Protein AF-A0A4Z0Z7P2-F1 (afdb_monomer)

Solvent-accessible surface area (backbone atoms only — not comparable to full-atom values): 12341 Å² total; per-residue (Å²): 137,84,82,79,85,68,91,76,78,88,60,81,90,76,80,80,71,54,49,67,58,60,80,28,20,92,46,53,78,75,33,69,60,33,32,53,84,86,32,57,17,35,54,41,96,54,87,43,89,69,26,47,26,34,36,78,46,42,84,42,78,41,53,64,34,64,92,84,34,82,44,78,42,52,49,24,30,33,39,25,13,75,88,79,68,43,72,81,34,50,68,24,78,73,44,26,70,73,47,49,53,53,51,62,64,40,89,46,46,53,60,30,49,48,47,47,49,73,45,50,50,40,50,57,28,62,19,36,32,46,33,40,53,40,96,36,15,78,78,33,74,61,45,58,22,47,50,44,33,53,49,48,54,50,51,56,43,29,66,79,42,48,84,56,49,68,69,39,65,58,49,55,85,90,46,77,89,60,77,52,50,49,79,42,69,47,80,49,89,82,78,49,83,66,44,36,40,62,65,67,69,46,46,72,39,94,82,60,62,48,83,88,133

Mean predicted aligned error: 6.48 Å

Structure (mmCIF, N/CA/C/O backbone):
data_AF-A0A4Z0Z7P2-F1
#
_entry.id   AF-A0A4Z0Z7P2-F1
#
loop_
_atom_site.group_PDB
_atom_site.id
_atom_site.type_symbol
_atom_site.label_atom_id
_atom_site.label_alt_id
_atom_site.label_comp_id
_atom_site.label_asym_id
_atom_site.label_entity_id
_atom_site.label_seq_id
_atom_site.pdbx_PDB_ins_code
_atom_site.Cartn_x
_atom_site.Cartn_y
_atom_site.Cartn_z
_atom_site.occupancy
_atom_site.B_iso_or_equiv
_atom_site.auth_seq_id
_atom_site.auth_comp_id
_atom_site.auth_asym_id
_atom_site.auth_atom_id
_atom_site.pdbx_PDB_model_num
ATOM 1 N N . MET A 1 1 ? -12.988 24.981 -15.902 1.00 29.31 1 MET A N 1
ATOM 2 C CA . MET A 1 1 ? -13.794 23.985 -15.162 1.00 29.31 1 MET A CA 1
ATOM 3 C C . MET A 1 1 ? -13.218 22.610 -15.468 1.00 29.31 1 MET A C 1
ATOM 5 O O . MET A 1 1 ? -13.600 22.015 -16.464 1.00 29.31 1 MET A O 1
ATOM 9 N N . ASN A 1 2 ? -12.230 22.160 -14.689 1.00 27.30 2 ASN A N 1
ATOM 10 C CA . ASN A 1 2 ? -11.606 20.845 -14.863 1.00 27.30 2 ASN A CA 1
ATOM 11 C C . ASN A 1 2 ? -12.380 19.833 -14.019 1.00 27.30 2 ASN A C 1
ATOM 13 O O . ASN A 1 2 ? -12.453 19.984 -12.803 1.00 27.30 2 ASN A O 1
ATOM 17 N N . ARG A 1 3 ? -12.996 18.841 -14.665 1.00 27.67 3 ARG A N 1
ATOM 18 C CA . ARG A 1 3 ? -13.580 17.689 -13.977 1.00 27.67 3 ARG A CA 1
ATOM 19 C C . ARG A 1 3 ? -12.455 16.689 -13.720 1.00 27.67 3 ARG A C 1
ATOM 21 O O . ARG A 1 3 ? -11.921 16.125 -14.669 1.00 27.67 3 ARG A O 1
ATOM 28 N N . SER A 1 4 ? -12.091 16.508 -12.456 1.00 28.27 4 SER A N 1
ATOM 29 C CA . SER A 1 4 ? -11.248 15.399 -12.014 1.00 28.27 4 SER A CA 1
ATOM 30 C C . SER A 1 4 ? -12.036 14.099 -12.167 1.00 28.27 4 SER A C 1
ATOM 32 O O . SER A 1 4 ? -13.136 13.973 -11.628 1.00 28.27 4 SER A O 1
ATOM 34 N N . TYR A 1 5 ? -11.498 13.145 -12.921 1.00 29.75 5 TYR A N 1
ATOM 35 C CA . TYR A 1 5 ? -12.033 11.790 -12.991 1.00 29.75 5 TYR A CA 1
ATOM 36 C C . TYR A 1 5 ? -11.543 11.020 -11.760 1.00 29.75 5 TYR A C 1
ATOM 38 O O . TYR A 1 5 ? -10.516 10.355 -11.805 1.00 29.75 5 TYR A O 1
ATOM 46 N N . ALA A 1 6 ? -12.258 11.131 -10.640 1.00 35.25 6 ALA A N 1
ATOM 47 C CA . ALA A 1 6 ? -12.258 10.052 -9.660 1.00 35.25 6 ALA A CA 1
ATOM 48 C C . ALA A 1 6 ? -13.097 8.914 -10.258 1.00 35.25 6 ALA A C 1
ATOM 50 O O . ALA A 1 6 ? -14.153 9.164 -10.844 1.00 35.25 6 ALA A O 1
ATOM 51 N N . ILE A 1 7 ? -12.616 7.675 -10.168 1.00 38.19 7 ILE A N 1
ATOM 52 C CA . ILE A 1 7 ? -13.346 6.500 -10.644 1.00 38.19 7 ILE A CA 1
ATOM 53 C C . ILE A 1 7 ? -14.606 6.335 -9.779 1.00 38.19 7 ILE A C 1
ATOM 55 O O . ILE A 1 7 ? -14.589 5.687 -8.736 1.00 38.19 7 ILE A O 1
ATOM 59 N N . THR A 1 8 ? -15.714 6.932 -10.214 1.00 32.53 8 THR A N 1
ATOM 60 C CA . THR A 1 8 ? -17.053 6.635 -9.704 1.00 32.53 8 THR A CA 1
ATOM 61 C C . THR A 1 8 ? -17.636 5.523 -10.571 1.00 32.53 8 THR A C 1
ATOM 63 O O . THR A 1 8 ? -18.433 5.787 -11.471 1.00 32.53 8 THR A O 1
ATOM 66 N N . VAL A 1 9 ? -17.234 4.265 -10.349 1.00 36.59 9 VAL A N 1
ATOM 67 C CA . VAL A 1 9 ? -17.998 3.141 -10.917 1.00 36.59 9 VAL A CA 1
ATOM 68 C C . VAL A 1 9 ? -19.225 2.930 -10.043 1.00 36.59 9 VAL A C 1
ATOM 70 O O . VAL A 1 9 ? -19.192 2.243 -9.027 1.00 36.59 9 VAL A O 1
ATOM 73 N N . ALA A 1 10 ? -20.333 3.540 -10.450 1.00 42.09 10 ALA A N 1
ATOM 74 C CA . ALA A 1 10 ? -21.647 3.144 -9.983 1.00 42.09 10 ALA A CA 1
ATOM 75 C C . ALA A 1 10 ? -21.996 1.776 -10.593 1.00 42.09 10 ALA A C 1
ATOM 77 O O . ALA A 1 10 ? -22.455 1.707 -11.730 1.00 42.09 10 ALA A O 1
ATOM 78 N N . SER A 1 11 ? -21.788 0.680 -9.857 1.00 38.50 11 SER A N 1
ATOM 79 C CA . SER A 1 11 ? -22.523 -0.572 -10.079 1.00 38.50 11 SER A CA 1
ATOM 80 C C . SER A 1 11 ? -22.469 -1.491 -8.847 1.00 38.50 11 SER A C 1
ATOM 82 O O . SER A 1 11 ? -21.653 -1.287 -7.952 1.00 38.50 11 SER A O 1
ATOM 84 N N . LYS A 1 12 ? -23.407 -2.450 -8.792 1.00 42.25 12 LYS A N 1
ATOM 85 C CA . LYS A 1 12 ? -23.602 -3.502 -7.770 1.00 42.25 12 LYS A CA 1
ATOM 86 C C . LYS A 1 12 ? -22.306 -3.945 -7.083 1.00 42.25 12 LYS A C 1
ATOM 88 O O . LYS A 1 12 ? -21.347 -4.200 -7.793 1.00 42.25 12 LYS A O 1
ATOM 93 N N . ALA A 1 13 ? -22.344 -4.107 -5.751 1.00 51.03 13 ALA A N 1
ATOM 94 C CA . ALA A 1 13 ? -21.288 -4.687 -4.905 1.00 51.03 13 ALA A CA 1
ATOM 95 C C . ALA A 1 13 ? -19.893 -4.635 -5.559 1.00 51.03 13 ALA A C 1
ATOM 97 O O . ALA A 1 13 ? -19.405 -5.629 -6.090 1.00 51.03 13 ALA A O 1
ATOM 98 N N . SER A 1 14 ? -19.299 -3.442 -5.599 1.00 66.19 14 SER A N 1
ATOM 99 C CA . SER A 1 14 ? -17.968 -3.255 -6.169 1.00 66.19 14 SER A CA 1
ATOM 100 C C . SER A 1 14 ? -16.943 -3.909 -5.244 1.00 66.19 14 SER A C 1
ATOM 102 O O . SER A 1 14 ? -16.685 -3.403 -4.154 1.00 66.19 14 SER A O 1
ATOM 104 N N . TYR A 1 15 ? -16.349 -5.021 -5.672 1.00 77.88 15 TYR A N 1
ATOM 105 C CA . TYR A 1 15 ? -15.216 -5.624 -4.974 1.00 77.88 15 TYR A CA 1
ATOM 106 C C . TYR A 1 15 ? -13.949 -4.825 -5.292 1.00 77.88 15 TYR A C 1
ATOM 108 O O . TYR A 1 15 ? -13.648 -4.562 -6.456 1.00 77.88 15 TYR A O 1
ATOM 116 N N . ARG A 1 16 ? -13.213 -4.419 -4.255 1.00 85.12 16 ARG A N 1
ATOM 117 C CA . ARG A 1 16 ? -11.861 -3.864 -4.385 1.00 85.12 16 ARG A CA 1
ATOM 118 C C . ARG A 1 16 ? -10.880 -5.029 -4.213 1.00 85.12 16 ARG A C 1
ATOM 120 O O . ARG A 1 16 ? -10.828 -5.571 -3.108 1.00 85.12 16 ARG A O 1
ATOM 127 N N . PRO A 1 17 ? -10.159 -5.462 -5.261 1.00 92.31 17 PRO A N 1
ATOM 128 C CA . PRO A 1 17 ? -9.158 -6.506 -5.099 1.00 92.31 17 PRO A CA 1
ATOM 129 C C . PRO A 1 17 ? -7.990 -5.993 -4.251 1.00 92.31 17 PRO A C 1
ATOM 131 O O . PRO A 1 17 ? -7.699 -4.797 -4.226 1.00 92.31 17 PRO A O 1
ATOM 134 N N . TYR A 1 18 ? -7.317 -6.920 -3.583 1.00 94.56 18 TYR A N 1
ATOM 135 C CA . TYR A 1 18 ? -6.062 -6.688 -2.882 1.00 94.56 18 TYR A CA 1
ATOM 136 C C . TYR A 1 18 ? -5.042 -7.727 -3.330 1.00 94.56 18 TYR A C 1
ATOM 138 O O . TYR A 1 18 ? -5.412 -8.828 -3.740 1.00 94.56 18 TYR A O 1
ATOM 146 N N . TRP A 1 19 ? -3.762 -7.380 -3.252 1.00 96.56 19 TRP A N 1
ATOM 147 C CA . TRP A 1 19 ? -2.681 -8.323 -3.509 1.00 96.56 19 TRP A CA 1
ATOM 148 C C . TRP A 1 19 ? -2.237 -8.951 -2.190 1.00 96.56 19 TRP A C 1
ATOM 150 O O . TRP A 1 19 ? -1.623 -8.290 -1.354 1.00 96.56 19 TRP A O 1
ATOM 160 N N . ASP A 1 20 ? -2.560 -10.230 -1.989 1.00 96.69 20 ASP A N 1
ATOM 161 C CA . ASP A 1 20 ? -2.127 -10.971 -0.806 1.00 96.69 20 ASP A CA 1
ATOM 162 C C . ASP A 1 20 ? -0.691 -11.485 -0.933 1.00 96.69 20 ASP A C 1
ATOM 164 O O . ASP A 1 20 ? -0.443 -12.688 -1.011 1.00 96.69 20 ASP A O 1
ATOM 168 N N . TRP A 1 21 ? 0.277 -10.572 -0.899 1.00 96.88 21 TRP A N 1
ATOM 169 C CA . TRP A 1 21 ? 1.702 -10.913 -0.932 1.00 96.88 21 TRP A CA 1
ATOM 170 C C . TRP A 1 21 ? 2.130 -11.874 0.195 1.00 96.88 21 TRP A C 1
ATOM 172 O O . TRP A 1 21 ? 3.156 -12.539 0.076 1.00 96.88 21 TRP A O 1
ATOM 182 N N . THR A 1 22 ? 1.342 -12.022 1.273 1.00 95.94 22 THR A N 1
ATOM 183 C CA . THR A 1 22 ? 1.640 -12.998 2.339 1.00 95.94 22 THR A CA 1
ATOM 184 C C . THR A 1 22 ? 1.506 -14.441 1.872 1.00 95.94 22 THR A C 1
ATOM 186 O O . THR A 1 22 ? 2.155 -15.317 2.438 1.00 95.94 22 THR A O 1
ATOM 189 N N . SER A 1 23 ? 0.687 -14.697 0.850 1.00 95.56 23 SER A N 1
ATOM 190 C CA . SER A 1 23 ? 0.510 -16.030 0.273 1.00 95.56 23 SER A CA 1
ATOM 191 C C . SER A 1 23 ? 1.693 -16.416 -0.622 1.00 95.56 23 SER A C 1
ATOM 193 O O . SER A 1 23 ? 2.097 -17.579 -0.638 1.00 95.56 23 SER A O 1
ATOM 195 N N . ASP A 1 24 ? 2.322 -15.424 -1.257 1.00 96.06 24 ASP A N 1
ATOM 196 C CA . ASP A 1 24 ? 3.435 -15.597 -2.197 1.00 96.06 24 ASP A CA 1
ATOM 197 C C . ASP A 1 24 ? 4.811 -15.322 -1.562 1.00 96.06 24 ASP A C 1
ATOM 199 O O . ASP A 1 24 ? 5.819 -15.270 -2.258 1.00 96.06 24 ASP A O 1
ATOM 203 N N . TRP A 1 25 ? 4.901 -15.182 -0.232 1.00 96.31 25 TRP A N 1
ATOM 204 C CA . TRP A 1 25 ? 6.124 -14.744 0.466 1.00 96.31 25 TRP A CA 1
ATOM 205 C C . TRP A 1 25 ? 7.382 -15.583 0.166 1.00 96.31 25 TRP A C 1
ATOM 207 O O . TRP A 1 25 ? 8.501 -15.118 0.348 1.00 96.31 25 TRP A O 1
ATOM 217 N N . ARG A 1 26 ? 7.231 -16.839 -0.268 1.00 96.06 26 ARG A N 1
ATOM 218 C CA . ARG A 1 26 ? 8.374 -17.694 -0.635 1.00 96.06 26 ARG A CA 1
ATOM 219 C C . ARG A 1 26 ? 8.958 -17.354 -2.001 1.00 96.06 26 ARG A C 1
ATOM 221 O O . ARG A 1 26 ? 10.109 -17.698 -2.246 1.00 96.06 26 ARG A O 1
ATOM 228 N N . ASN A 1 27 ? 8.146 -16.787 -2.888 1.00 94.81 27 ASN A N 1
ATOM 229 C CA . ASN A 1 27 ? 8.538 -16.420 -4.237 1.00 94.81 27 ASN A CA 1
ATOM 230 C C . ASN A 1 27 ? 7.585 -15.349 -4.796 1.00 94.81 27 ASN A C 1
ATOM 232 O O . ASN A 1 27 ? 6.611 -15.658 -5.480 1.00 94.81 27 ASN A O 1
ATOM 236 N N . LEU A 1 28 ? 7.860 -14.084 -4.471 1.00 95.88 28 LEU A N 1
ATOM 237 C CA . LEU A 1 28 ? 7.001 -12.960 -4.848 1.00 95.88 28 LEU A CA 1
ATOM 238 C C . LEU A 1 28 ? 7.003 -12.677 -6.353 1.00 95.88 28 LEU A C 1
ATOM 240 O O . LEU A 1 28 ? 6.012 -12.155 -6.862 1.00 95.88 28 LEU A O 1
ATOM 244 N N . THR A 1 29 ? 8.092 -12.993 -7.061 1.00 95.06 29 THR A N 1
ATOM 245 C CA . THR A 1 29 ? 8.212 -12.749 -8.508 1.00 95.06 29 THR A CA 1
ATOM 246 C C . THR A 1 29 ? 7.345 -13.709 -9.326 1.00 95.06 29 THR A C 1
ATOM 248 O O . THR A 1 29 ? 6.956 -13.375 -10.437 1.00 95.06 29 THR A O 1
ATOM 251 N N . GLU A 1 30 ? 6.950 -14.850 -8.750 1.00 94.56 30 GLU A N 1
ATOM 252 C CA . GLU A 1 30 ? 6.009 -15.814 -9.347 1.00 94.56 30 GLU A CA 1
ATOM 253 C C . GLU A 1 30 ? 4.540 -15.534 -8.984 1.00 94.56 30 GLU A C 1
ATOM 255 O O . GLU A 1 30 ? 3.646 -16.318 -9.316 1.00 94.56 30 GLU A O 1
ATOM 260 N N . SER A 1 31 ? 4.257 -14.437 -8.275 1.00 96.44 31 SER A N 1
ATOM 261 C CA . SER A 1 31 ? 2.879 -14.066 -7.967 1.00 96.44 31 SER A CA 1
ATOM 262 C C . SER A 1 31 ? 2.083 -13.871 -9.258 1.00 96.44 31 SER A C 1
ATOM 264 O O . SER A 1 31 ? 2.505 -13.157 -10.167 1.00 96.44 31 SER A O 1
ATOM 266 N N . SER A 1 32 ? 0.875 -14.440 -9.310 1.00 95.94 32 SER A N 1
ATOM 267 C CA . SER A 1 32 ? -0.049 -14.285 -10.450 1.00 95.94 32 SER A CA 1
ATOM 268 C C . SER A 1 32 ? -0.386 -12.826 -10.783 1.00 95.94 32 SER A C 1
ATOM 270 O O . SER A 1 32 ? -0.882 -12.532 -11.868 1.00 95.94 32 SER A O 1
ATOM 272 N N . ILE A 1 33 ? -0.091 -11.899 -9.867 1.00 96.19 33 ILE A N 1
ATOM 273 C CA . ILE A 1 33 ? -0.239 -10.466 -10.090 1.00 96.19 33 ILE A CA 1
ATOM 274 C C . ILE A 1 33 ? 0.633 -9.955 -11.245 1.00 96.19 33 ILE A C 1
ATOM 276 O O . ILE A 1 33 ? 0.272 -8.962 -11.871 1.00 96.19 33 ILE A O 1
ATOM 280 N N . TRP A 1 34 ? 1.732 -10.643 -11.560 1.00 96.06 34 TRP A N 1
ATOM 281 C CA . TRP A 1 34 ? 2.667 -10.278 -12.625 1.00 96.06 34 TRP A CA 1
ATOM 282 C C . TRP A 1 34 ? 2.344 -10.924 -13.977 1.00 96.06 34 TRP A C 1
ATOM 284 O O . TRP A 1 34 ? 3.044 -10.660 -14.947 1.00 96.06 34 TRP A O 1
ATOM 294 N N . ASP A 1 35 ? 1.289 -11.742 -14.062 1.00 95.50 35 ASP A N 1
ATOM 295 C CA . ASP A 1 35 ? 0.884 -12.401 -15.307 1.00 95.50 35 ASP A CA 1
ATOM 296 C C . ASP A 1 35 ? 0.590 -11.378 -16.421 1.00 95.50 35 ASP A C 1
ATOM 298 O O . ASP A 1 35 ? -0.056 -10.347 -16.197 1.00 95.50 35 ASP A O 1
ATOM 302 N N . ASP A 1 36 ? 1.059 -11.673 -17.634 1.00 96.06 36 ASP A N 1
ATOM 303 C CA . ASP A 1 36 ? 0.986 -10.761 -18.783 1.00 96.06 36 ASP A CA 1
ATOM 304 C C . ASP A 1 36 ? -0.403 -10.691 -19.433 1.00 96.06 36 ASP A C 1
ATOM 306 O O . ASP A 1 36 ? -0.669 -9.778 -20.218 1.00 96.06 36 ASP A O 1
ATOM 310 N N . GLU A 1 37 ? -1.302 -11.624 -19.117 1.00 95.12 37 GLU A N 1
ATOM 311 C CA . GLU A 1 37 ? -2.653 -11.660 -19.684 1.00 95.12 37 GLU A CA 1
ATOM 312 C C . GLU A 1 37 ? -3.721 -11.297 -18.648 1.00 95.12 37 GLU A C 1
ATOM 314 O O . GLU A 1 37 ? -4.600 -10.474 -18.910 1.00 95.12 37 GLU A O 1
ATOM 319 N N . ASN A 1 38 ? -3.646 -11.909 -17.468 1.00 93.19 38 ASN A N 1
ATOM 320 C CA . ASN A 1 38 ? -4.657 -11.841 -16.414 1.00 93.19 38 ASN A CA 1
ATOM 321 C C . ASN A 1 38 ? -4.206 -11.015 -15.202 1.00 93.19 38 ASN A C 1
ATOM 323 O O . ASN A 1 38 ? -5.017 -10.748 -14.312 1.00 93.19 38 ASN A O 1
ATOM 327 N N . GLY A 1 39 ? -2.929 -10.635 -15.157 1.00 95.06 39 GLY A N 1
ATOM 328 C CA . GLY A 1 39 ? -2.334 -9.824 -14.106 1.00 95.06 39 GLY A CA 1
ATOM 329 C C . GLY A 1 39 ? -2.116 -8.375 -14.538 1.00 95.06 39 GLY A C 1
ATOM 330 O O . GLY A 1 39 ? -2.874 -7.787 -15.312 1.00 95.06 39 GLY A O 1
ATOM 331 N N . PHE A 1 40 ? -1.063 -7.781 -13.992 1.00 96.31 40 PHE A N 1
ATOM 332 C CA . PHE A 1 40 ? -0.660 -6.396 -14.209 1.00 96.31 40 PHE A CA 1
ATOM 333 C C . PHE A 1 40 ? 0.641 -6.286 -15.012 1.00 96.31 40 PHE A C 1
ATOM 335 O O . PHE A 1 40 ? 1.153 -5.172 -15.162 1.00 96.31 40 PHE A O 1
ATOM 342 N N . GLY A 1 41 ? 1.151 -7.409 -15.529 1.00 95.00 41 GLY A N 1
ATOM 343 C CA . GLY A 1 41 ? 2.465 -7.517 -16.158 1.00 95.00 41 GLY A CA 1
ATOM 344 C C . GLY A 1 41 ? 3.612 -7.408 -15.154 1.00 95.00 41 GLY A C 1
ATOM 345 O O . GLY A 1 41 ? 3.457 -6.843 -14.074 1.00 95.00 41 GLY A O 1
ATOM 346 N N . GLY A 1 42 ? 4.773 -7.950 -15.495 1.00 91.81 42 GLY A N 1
ATOM 347 C CA . GLY A 1 42 ? 5.964 -7.932 -14.649 1.00 91.81 42 GLY A CA 1
ATOM 348 C C . GLY A 1 42 ? 7.007 -6.914 -15.101 1.00 91.81 42 GLY A C 1
ATOM 349 O O . GLY A 1 42 ? 6.734 -5.987 -15.872 1.00 91.81 42 GLY A O 1
ATOM 350 N N . GLU A 1 43 ? 8.228 -7.105 -14.610 1.00 87.12 43 GLU A N 1
ATOM 351 C CA . GLU A 1 43 ? 9.416 -6.516 -15.223 1.00 87.12 43 GLU A CA 1
ATOM 352 C C . GLU A 1 43 ? 9.697 -7.152 -16.595 1.00 87.12 43 GLU A C 1
ATOM 354 O O . GLU A 1 43 ? 9.302 -8.283 -16.882 1.00 87.12 43 GLU A O 1
ATOM 359 N N . THR A 1 44 ? 10.408 -6.430 -17.458 1.00 80.62 44 THR A N 1
ATOM 360 C CA . THR A 1 44 ? 10.929 -7.001 -18.707 1.00 80.62 44 THR A CA 1
ATOM 361 C C . THR A 1 44 ? 12.359 -7.501 -18.512 1.00 80.62 44 THR A C 1
ATOM 363 O O . THR A 1 44 ? 13.025 -7.174 -17.537 1.00 80.62 44 THR A O 1
ATOM 366 N N . THR A 1 45 ? 12.896 -8.256 -19.475 1.00 67.94 45 THR A N 1
ATOM 367 C CA . THR A 1 45 ? 14.270 -8.801 -19.408 1.00 67.94 45 THR A CA 1
ATOM 368 C C . THR A 1 45 ? 15.380 -7.737 -19.383 1.00 67.94 45 THR A C 1
ATOM 370 O O . THR A 1 45 ? 16.562 -8.079 -19.340 1.00 67.94 45 THR A O 1
ATOM 373 N N . HIS A 1 46 ? 15.030 -6.452 -19.488 1.00 64.06 46 HIS A N 1
ATOM 374 C CA . HIS A 1 46 ? 15.953 -5.336 -19.340 1.00 64.06 46 HIS A CA 1
ATOM 375 C C . HIS A 1 46 ? 15.903 -4.863 -17.888 1.00 64.06 46 HIS A C 1
ATOM 377 O O . HIS A 1 46 ? 15.059 -4.065 -17.502 1.00 64.06 46 HIS A O 1
ATOM 383 N N . TYR A 1 47 ? 16.838 -5.357 -17.084 1.00 67.81 47 TYR A N 1
ATOM 384 C CA . TYR A 1 47 ? 16.964 -5.067 -15.656 1.00 67.81 47 TYR A CA 1
ATOM 385 C C . TYR A 1 47 ? 17.564 -3.679 -15.377 1.00 67.81 47 TYR A C 1
ATOM 387 O O . TYR A 1 47 ? 18.568 -3.526 -14.680 1.00 67.81 47 TYR A O 1
ATOM 395 N N . THR A 1 48 ? 16.986 -2.652 -15.989 1.00 72.81 48 THR A N 1
ATOM 396 C CA . THR A 1 48 ? 17.438 -1.261 -15.890 1.00 72.81 48 THR A CA 1
ATOM 397 C C . THR A 1 48 ? 16.316 -0.402 -15.342 1.00 72.81 48 THR A C 1
ATOM 399 O O . THR A 1 48 ? 15.188 -0.493 -15.819 1.00 72.81 48 THR A O 1
ATOM 402 N N . TYR A 1 49 ? 16.622 0.471 -14.384 1.00 73.62 49 TYR A N 1
ATOM 403 C CA . TYR A 1 49 ? 15.661 1.461 -13.896 1.00 73.62 49 TYR A CA 1
ATOM 404 C C . TYR A 1 49 ? 15.064 2.255 -15.073 1.00 73.62 49 TYR A C 1
ATOM 406 O O . TYR A 1 49 ? 15.806 2.718 -15.944 1.00 73.62 49 TYR A O 1
ATOM 414 N N . GLY A 1 50 ? 13.734 2.375 -15.120 1.00 77.62 50 GLY A N 1
ATOM 415 C CA . GLY A 1 50 ? 13.008 2.977 -16.246 1.00 77.62 50 GLY A CA 1
ATOM 416 C C . GLY A 1 50 ? 12.684 2.025 -17.406 1.00 77.62 50 GLY A C 1
ATOM 417 O O . GLY A 1 50 ? 12.175 2.479 -18.430 1.00 77.62 50 GLY A O 1
ATOM 418 N N . SER A 1 51 ? 12.961 0.723 -17.281 1.00 87.25 51 SER A N 1
ATOM 419 C CA . SER A 1 51 ? 12.536 -0.267 -18.281 1.00 87.25 51 SER A CA 1
ATOM 420 C C . SER A 1 51 ? 11.031 -0.490 -18.197 1.00 87.25 51 SER A C 1
ATOM 422 O O . SER A 1 51 ? 10.484 -0.667 -17.109 1.00 87.25 51 SER A O 1
ATOM 424 N N . CYS A 1 52 ? 10.368 -0.467 -19.353 1.00 92.69 52 CYS A N 1
ATOM 425 C CA . CYS A 1 52 ? 8.921 -0.613 -19.427 1.00 92.69 52 CYS A CA 1
ATOM 426 C C . CYS A 1 52 ? 8.469 -1.991 -18.935 1.00 92.69 52 CYS A C 1
ATOM 428 O O . CYS A 1 52 ? 9.177 -2.982 -19.133 1.00 92.69 52 CYS A O 1
ATOM 430 N N . VAL A 1 53 ? 7.275 -2.045 -18.350 1.00 95.31 53 VAL A N 1
ATOM 431 C CA . VAL A 1 53 ? 6.603 -3.295 -17.970 1.00 95.31 53 VAL A CA 1
ATOM 432 C C . VAL A 1 53 ? 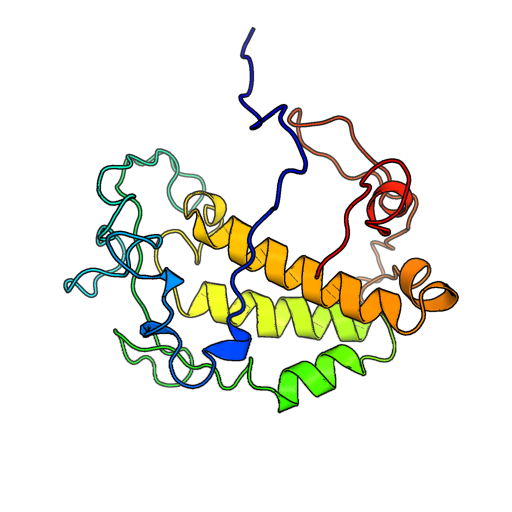6.101 -4.081 -19.180 1.00 95.31 53 VAL A C 1
ATOM 434 O O . VAL A 1 53 ? 5.884 -3.532 -20.266 1.00 95.31 53 VAL A O 1
ATOM 437 N N . SER A 1 54 ? 5.861 -5.371 -18.971 1.00 94.44 54 SER A N 1
ATOM 438 C CA . SER A 1 54 ? 5.105 -6.229 -19.884 1.00 94.44 54 SER A CA 1
ATOM 439 C C . SER A 1 54 ? 3.588 -6.158 -19.608 1.00 94.44 54 SER A C 1
ATOM 441 O O . SER A 1 54 ? 3.107 -5.324 -18.835 1.00 94.44 54 SER A O 1
ATOM 443 N N . GLY A 1 55 ? 2.803 -6.995 -20.289 1.00 95.56 55 GLY A N 1
ATOM 444 C CA . GLY A 1 55 ? 1.385 -7.190 -19.985 1.00 95.56 55 GLY A CA 1
ATOM 445 C C . GLY A 1 55 ? 0.447 -6.010 -20.306 1.00 95.56 55 GLY A C 1
ATOM 446 O O . GLY A 1 55 ? 0.763 -5.164 -21.159 1.00 95.56 55 GLY A O 1
ATOM 447 N N . PRO A 1 56 ? -0.730 -5.931 -19.648 1.00 96.31 56 PRO A N 1
ATOM 448 C CA . PRO A 1 56 ? -1.824 -5.030 -20.040 1.00 96.31 56 PRO A CA 1
ATOM 449 C C . PRO A 1 56 ? -1.499 -3.533 -19.944 1.00 96.31 56 PRO A C 1
ATOM 451 O O . PRO A 1 56 ? -2.174 -2.712 -20.568 1.00 96.31 56 PRO A O 1
ATOM 454 N N . PHE A 1 57 ? -0.465 -3.174 -19.180 1.00 96.12 57 PHE A N 1
ATOM 455 C CA . PHE A 1 57 ? -0.062 -1.788 -18.927 1.00 96.12 57 PHE A CA 1
ATOM 456 C C . PHE A 1 57 ? 1.175 -1.350 -19.727 1.00 96.12 57 PHE A C 1
ATOM 458 O O . PHE A 1 57 ? 1.580 -0.194 -19.631 1.00 96.12 57 PHE A O 1
ATOM 465 N N . SER A 1 58 ? 1.729 -2.222 -20.576 1.00 95.00 58 SER A N 1
ATOM 466 C CA . SER A 1 58 ? 2.937 -1.962 -21.384 1.00 95.00 58 SER A CA 1
ATOM 467 C C . SER A 1 58 ? 2.847 -0.743 -22.316 1.00 95.00 58 SER A C 1
ATOM 469 O O . SER A 1 58 ? 3.864 -0.132 -22.635 1.00 95.00 58 SER A O 1
ATOM 471 N N . ASN A 1 59 ? 1.637 -0.356 -22.737 1.00 94.38 59 ASN A N 1
ATOM 472 C CA . ASN A 1 59 ? 1.401 0.780 -23.638 1.00 94.38 59 ASN A CA 1
ATOM 473 C C . ASN A 1 59 ? 0.882 2.042 -22.925 1.00 94.38 59 ASN A C 1
ATOM 475 O O . ASN A 1 59 ? 0.437 2.982 -23.587 1.00 94.38 59 ASN A O 1
ATOM 479 N N . VAL A 1 60 ? 0.878 2.070 -21.589 1.00 94.12 60 VAL A N 1
ATOM 480 C CA . VAL A 1 60 ? 0.460 3.256 -20.831 1.00 94.12 60 VAL A CA 1
ATOM 481 C C . VAL A 1 60 ? 1.571 4.303 -20.857 1.00 94.12 60 VAL A C 1
ATOM 483 O O . VAL A 1 60 ? 2.697 4.032 -20.451 1.00 94.12 60 VAL A O 1
ATOM 486 N N . GLU A 1 61 ? 1.233 5.517 -21.296 1.00 95.12 61 GLU A N 1
ATOM 487 C CA . GLU A 1 61 ? 2.095 6.694 -21.157 1.00 95.12 61 GLU A CA 1
ATOM 488 C C . GLU A 1 61 ? 1.749 7.437 -19.861 1.00 95.12 61 GLU A C 1
ATOM 490 O O . GLU A 1 61 ? 0.654 7.988 -19.699 1.00 95.12 61 GLU A O 1
ATOM 495 N N . LEU A 1 62 ? 2.705 7.467 -18.941 1.00 95.12 62 LEU A N 1
ATOM 496 C CA . LEU A 1 62 ? 2.654 8.216 -17.695 1.00 95.12 62 LEU A CA 1
ATOM 497 C C . LEU A 1 62 ? 3.274 9.594 -17.895 1.00 95.12 62 LEU A C 1
ATOM 499 O O . LEU A 1 62 ? 4.212 9.760 -18.669 1.00 95.12 62 LEU A O 1
ATOM 503 N N . ARG A 1 63 ? 2.760 10.603 -17.187 1.00 93.88 63 ARG A N 1
ATOM 504 C CA . ARG A 1 63 ? 3.206 12.001 -17.347 1.00 93.88 63 ARG A CA 1
ATOM 505 C C . ARG A 1 63 ? 4.146 12.495 -16.258 1.00 93.88 63 ARG A C 1
ATOM 507 O O . ARG A 1 63 ? 4.940 13.397 -16.518 1.00 93.88 63 ARG A O 1
ATOM 514 N N . TYR A 1 64 ? 3.997 11.975 -15.048 1.00 91.06 64 TYR A N 1
ATOM 515 C CA . TYR A 1 64 ? 4.708 12.452 -13.869 1.00 91.06 64 TYR A CA 1
ATOM 516 C C . TYR A 1 64 ? 5.782 11.445 -13.507 1.00 91.06 64 TYR A C 1
ATOM 518 O O . TYR A 1 64 ? 5.439 10.310 -13.204 1.00 91.06 64 TYR A O 1
ATOM 526 N N . GLY A 1 65 ? 7.045 11.856 -13.566 1.00 88.06 65 GLY A N 1
ATOM 527 C CA . GLY A 1 65 ? 8.170 11.058 -13.088 1.00 88.06 65 GLY A CA 1
ATOM 528 C C . GLY A 1 65 ? 8.604 11.496 -11.691 1.00 88.06 65 GLY A C 1
ATOM 529 O O . GLY A 1 65 ? 8.070 12.457 -11.129 1.00 88.06 65 GLY A O 1
ATOM 530 N N . GLY A 1 66 ? 9.623 10.820 -11.163 1.00 81.44 66 GLY A N 1
ATOM 531 C CA . GLY A 1 66 ? 10.205 11.141 -9.863 1.00 81.44 66 GLY A CA 1
ATOM 532 C C . GLY A 1 66 ? 10.753 12.573 -9.749 1.00 81.44 66 GLY A C 1
ATOM 533 O O . GLY A 1 66 ? 11.004 13.281 -10.733 1.00 81.44 66 GLY A O 1
ATOM 534 N N . ASN A 1 67 ? 10.955 12.994 -8.507 1.00 82.38 67 ASN A N 1
ATOM 535 C CA . ASN A 1 67 ? 11.235 14.353 -8.053 1.00 82.38 67 ASN A CA 1
ATOM 536 C C . ASN A 1 67 ? 10.227 15.424 -8.518 1.00 82.38 67 ASN A C 1
ATOM 538 O O . ASN A 1 67 ? 10.604 16.575 -8.751 1.00 82.38 67 ASN A O 1
ATOM 542 N N . GLY A 1 68 ? 8.949 15.065 -8.669 1.00 78.69 68 GLY A N 1
ATOM 543 C CA . GLY A 1 68 ? 7.886 15.990 -9.085 1.00 78.69 68 GLY A CA 1
ATOM 544 C C . GLY A 1 68 ? 8.049 16.540 -10.507 1.00 78.69 68 GLY A C 1
ATOM 545 O O . GLY A 1 68 ? 7.569 17.636 -10.816 1.00 78.69 68 GLY A O 1
ATOM 546 N N . THR A 1 69 ? 8.754 15.811 -11.372 1.00 86.69 69 THR A N 1
ATOM 547 C CA . THR A 1 69 ? 9.030 16.236 -12.746 1.00 86.69 69 THR A CA 1
ATOM 548 C C . THR A 1 69 ? 7.918 15.804 -13.703 1.00 86.69 69 THR A C 1
ATOM 550 O O . THR A 1 69 ? 7.308 14.746 -13.559 1.00 86.69 69 THR A O 1
ATOM 553 N N . VAL A 1 70 ? 7.640 16.626 -14.718 1.00 91.38 70 VAL A N 1
ATOM 554 C CA . VAL A 1 70 ? 6.799 16.213 -15.851 1.00 91.38 70 VAL A CA 1
ATOM 555 C C . VAL A 1 70 ? 7.722 15.616 -16.903 1.00 91.38 70 VAL A C 1
ATOM 557 O O . VAL A 1 70 ? 8.395 16.347 -17.628 1.00 91.38 70 VAL A O 1
ATOM 560 N N . SER A 1 71 ? 7.766 14.291 -16.959 1.00 89.38 71 SER A N 1
ATOM 561 C CA . SER A 1 71 ? 8.615 13.527 -17.867 1.00 89.38 71 SER A CA 1
ATOM 562 C C . SER A 1 71 ? 7.798 12.363 -18.416 1.00 89.38 71 SER A C 1
ATOM 564 O O . SER A 1 71 ? 7.623 11.379 -17.702 1.00 89.38 71 SER A O 1
ATOM 5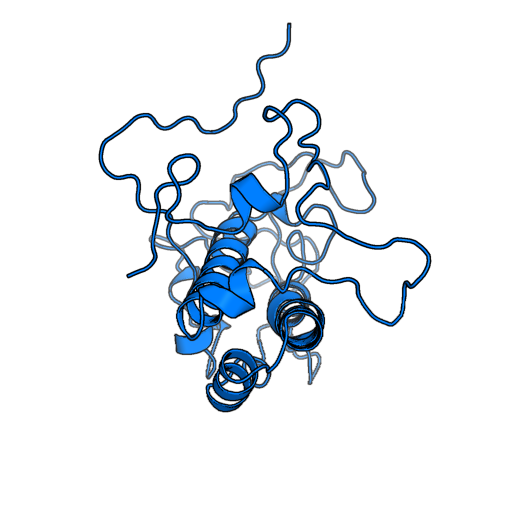66 N N . PRO A 1 72 ? 7.252 12.464 -19.641 1.00 93.06 72 PRO A N 1
ATOM 567 C CA . PRO A 1 72 ? 6.525 11.360 -20.252 1.00 93.06 72 PRO A CA 1
ATOM 568 C C . PRO A 1 72 ? 7.383 10.094 -20.352 1.00 93.06 72 PRO A C 1
ATOM 570 O O . PRO A 1 72 ? 8.517 10.160 -20.826 1.00 93.06 72 PRO A O 1
ATOM 573 N N . HIS A 1 73 ? 6.856 8.961 -19.897 1.00 93.19 73 HIS A N 1
ATOM 574 C CA . HIS A 1 73 ? 7.538 7.663 -19.900 1.00 93.19 73 HIS A CA 1
ATOM 575 C C . HIS A 1 73 ? 6.515 6.517 -19.868 1.00 93.19 73 HIS A C 1
ATOM 577 O O . HIS A 1 73 ? 5.320 6.742 -19.674 1.00 93.19 73 HIS A O 1
ATOM 583 N N . CYS A 1 74 ? 6.971 5.290 -20.103 1.00 94.31 74 CYS A N 1
ATOM 584 C CA . CYS A 1 74 ? 6.170 4.090 -19.868 1.00 94.31 74 CYS A CA 1
ATOM 585 C C . CYS A 1 74 ? 6.153 3.739 -18.376 1.00 94.31 74 CYS A C 1
ATOM 587 O O . CYS A 1 74 ? 7.079 4.109 -17.661 1.00 94.31 74 CYS A O 1
ATOM 589 N N . LEU A 1 75 ? 5.157 2.974 -17.923 1.00 95.12 75 LEU A N 1
ATOM 590 C CA . LEU A 1 75 ? 5.201 2.368 -16.588 1.00 95.12 75 LEU A CA 1
ATOM 591 C C . LEU A 1 75 ? 6.438 1.476 -16.453 1.00 95.12 75 LEU A C 1
ATOM 593 O O . LEU A 1 75 ? 6.659 0.614 -17.307 1.00 95.12 75 LEU A O 1
ATOM 597 N N . SER A 1 76 ? 7.213 1.679 -15.387 1.00 93.81 76 SER A N 1
ATOM 598 C CA . SER A 1 76 ? 8.471 0.975 -15.155 1.00 93.81 76 SER A CA 1
ATOM 599 C C . SER A 1 76 ? 8.464 0.116 -13.891 1.00 93.81 76 SER A C 1
ATOM 601 O O . SER A 1 76 ? 7.991 0.543 -12.836 1.00 93.81 76 SER A O 1
ATOM 603 N N . ARG A 1 77 ? 9.018 -1.099 -14.007 1.00 94.38 77 ARG A N 1
ATOM 604 C CA . ARG A 1 77 ? 9.274 -2.024 -12.891 1.00 94.38 77 ARG A CA 1
ATOM 605 C C . ARG A 1 77 ? 10.578 -2.776 -13.114 1.00 94.38 77 ARG A C 1
ATOM 607 O O . ARG A 1 77 ? 10.842 -3.234 -14.225 1.00 94.38 77 ARG A O 1
ATOM 614 N N . VAL A 1 78 ? 11.336 -2.952 -12.042 1.00 94.56 78 VAL A N 1
ATOM 615 C CA . VAL A 1 78 ? 12.440 -3.907 -11.928 1.00 94.56 78 VAL A CA 1
ATOM 616 C C . VAL A 1 78 ? 12.349 -4.543 -10.545 1.00 94.56 78 VAL A C 1
ATOM 618 O O . VAL A 1 78 ? 12.143 -3.842 -9.555 1.00 94.56 78 VAL A O 1
ATOM 621 N N . PHE A 1 79 ? 12.483 -5.861 -10.471 1.00 95.44 79 PHE A N 1
ATOM 622 C CA . PHE A 1 79 ? 12.469 -6.585 -9.208 1.00 95.44 79 PHE A CA 1
ATOM 623 C C . PHE A 1 79 ? 13.872 -6.632 -8.616 1.00 95.44 79 PHE A C 1
ATOM 625 O O . PHE A 1 79 ? 14.835 -6.985 -9.297 1.00 95.44 79 PHE A O 1
ATOM 632 N N . VAL A 1 80 ? 14.002 -6.257 -7.348 1.00 94.38 80 VAL A N 1
ATOM 633 C CA . VAL A 1 80 ? 15.272 -6.273 -6.623 1.00 94.38 80 VAL A CA 1
ATOM 634 C C . VAL A 1 80 ? 15.069 -6.897 -5.257 1.00 94.38 80 VAL A C 1
ATOM 636 O O . VAL A 1 80 ? 14.196 -6.501 -4.493 1.00 94.38 80 VAL A O 1
ATOM 639 N N . ASN A 1 81 ? 15.925 -7.849 -4.914 1.00 96.00 81 ASN A N 1
ATOM 640 C CA . ASN A 1 81 ? 15.934 -8.452 -3.600 1.00 96.00 81 ASN A CA 1
ATOM 641 C C . ASN A 1 81 ? 16.599 -7.475 -2.628 1.00 96.00 81 ASN A C 1
ATOM 643 O O . ASN A 1 81 ? 17.799 -7.213 -2.728 1.00 96.00 81 ASN A O 1
ATOM 647 N N . TYR A 1 82 ? 15.832 -6.945 -1.678 1.00 92.31 82 TYR A N 1
ATOM 648 C CA . TYR A 1 82 ? 16.287 -5.891 -0.771 1.00 92.31 82 TYR A CA 1
ATOM 649 C C . TYR A 1 82 ? 17.507 -6.305 0.066 1.00 92.31 82 TYR A C 1
ATOM 651 O O . TYR A 1 82 ? 18.370 -5.485 0.375 1.00 92.31 82 TYR A O 1
ATOM 659 N N . GLU A 1 83 ? 17.594 -7.585 0.435 1.00 91.12 83 GLU A N 1
ATOM 660 C CA . GLU A 1 83 ? 18.654 -8.097 1.307 1.00 91.12 83 GLU A CA 1
ATOM 661 C C . GLU A 1 83 ? 19.966 -8.350 0.560 1.00 91.12 83 GLU A C 1
ATOM 663 O O . GLU A 1 83 ? 21.045 -8.068 1.085 1.00 91.12 83 GLU A O 1
ATOM 668 N N . SER A 1 84 ? 19.884 -8.902 -0.651 1.00 95.19 84 SER A N 1
ATOM 669 C CA . SER A 1 84 ? 21.056 -9.324 -1.430 1.00 95.19 84 SER A CA 1
ATOM 670 C C . SER A 1 84 ? 21.470 -8.334 -2.521 1.00 95.19 84 SER A C 1
ATOM 672 O O . SER A 1 84 ? 22.607 -8.390 -2.989 1.00 95.19 84 SER A O 1
ATOM 674 N N . GLY A 1 85 ? 20.570 -7.437 -2.932 1.00 92.81 85 GLY A N 1
ATOM 675 C CA . GLY A 1 85 ? 20.729 -6.581 -4.107 1.00 92.81 85 GLY A CA 1
ATOM 676 C C . GLY A 1 85 ? 20.616 -7.329 -5.440 1.00 92.81 85 GLY A C 1
ATOM 677 O O . GLY A 1 85 ? 20.936 -6.758 -6.482 1.00 92.81 85 GLY A O 1
ATOM 678 N N . GLU A 1 86 ? 20.210 -8.603 -5.424 1.00 93.12 86 GLU A N 1
ATOM 679 C CA . GLU A 1 86 ? 19.984 -9.394 -6.633 1.00 93.12 86 GLU A CA 1
ATOM 680 C C . GLU A 1 86 ? 18.838 -8.796 -7.452 1.00 93.12 86 GLU A C 1
ATOM 682 O O . GLU A 1 86 ? 17.749 -8.568 -6.931 1.00 93.12 86 GLU A O 1
ATOM 687 N N . VAL A 1 87 ? 19.082 -8.567 -8.740 1.00 92.19 87 VAL A N 1
ATOM 688 C CA . VAL A 1 87 ? 18.057 -8.098 -9.675 1.00 92.19 87 VAL A CA 1
ATOM 689 C C . VAL A 1 87 ? 17.347 -9.294 -10.307 1.00 92.19 87 VAL A C 1
ATOM 691 O O . VAL A 1 87 ? 17.9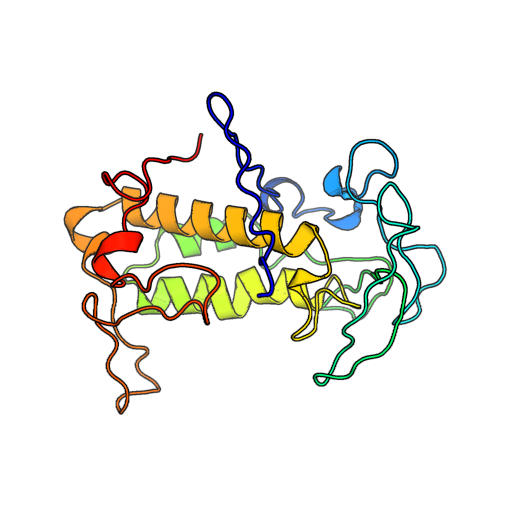86 -10.305 -10.595 1.00 92.19 87 VAL A O 1
ATOM 694 N N . GLY A 1 88 ? 16.041 -9.175 -10.530 1.00 91.31 88 GLY A N 1
ATOM 695 C CA . GLY A 1 88 ? 15.176 -10.263 -10.985 1.00 91.31 88 GLY A CA 1
ATOM 696 C C . GLY A 1 88 ? 14.613 -11.129 -9.854 1.00 91.31 88 GLY A C 1
ATOM 697 O O . GLY A 1 88 ? 14.151 -12.244 -10.089 1.00 91.31 88 GLY A O 1
ATOM 698 N N . SER A 1 89 ? 14.708 -10.659 -8.609 1.00 93.75 89 SER A N 1
ATOM 699 C CA . SER A 1 89 ? 14.395 -11.416 -7.392 1.00 93.75 89 SER A CA 1
ATOM 700 C C . SER A 1 89 ? 13.768 -10.496 -6.345 1.00 93.75 89 SER A C 1
ATOM 702 O O . SER A 1 89 ? 13.908 -9.283 -6.432 1.00 93.75 89 SER A O 1
ATOM 704 N N . MET A 1 90 ? 13.072 -11.065 -5.360 1.00 95.94 90 MET A N 1
ATOM 705 C CA . MET A 1 90 ? 12.426 -10.356 -4.245 1.00 95.94 90 MET A CA 1
ATOM 706 C C . MET A 1 90 ? 12.499 -11.216 -2.969 1.00 95.94 90 MET A C 1
ATOM 708 O O . MET A 1 90 ? 12.453 -12.447 -3.050 1.00 95.94 90 MET A O 1
ATOM 712 N N . SER A 1 91 ? 12.618 -10.600 -1.792 1.00 96.12 91 SER A N 1
ATOM 713 C CA . SER A 1 91 ? 12.626 -11.250 -0.477 1.00 96.12 91 SER A CA 1
ATOM 714 C C . SER A 1 91 ? 11.281 -11.094 0.233 1.00 96.12 91 SER A C 1
ATOM 716 O O . SER A 1 91 ? 10.894 -10.020 0.693 1.00 96.12 91 SER A O 1
ATOM 718 N N . GLY A 1 92 ? 10.594 -12.214 0.471 1.00 95.94 92 GLY A N 1
ATOM 719 C CA . GLY A 1 92 ? 9.407 -12.221 1.327 1.00 95.94 92 G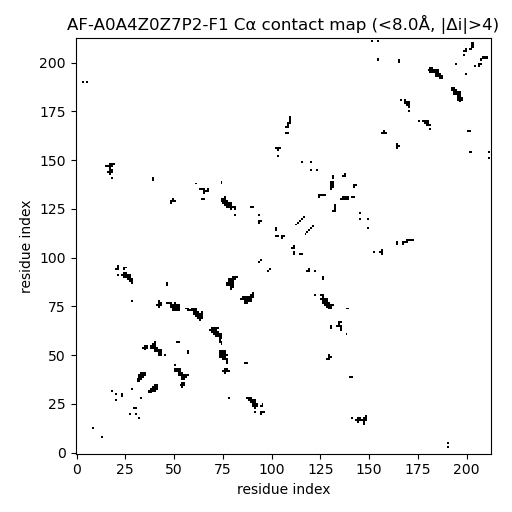LY A CA 1
ATOM 720 C C . GLY A 1 92 ? 9.684 -12.443 2.821 1.00 95.94 92 GLY A C 1
ATOM 721 O O . GLY A 1 92 ? 8.752 -12.668 3.597 1.00 95.94 92 GLY A O 1
ATOM 722 N N . GLU A 1 93 ? 10.935 -12.384 3.285 1.00 96.38 93 GLU A N 1
ATOM 723 C CA . GLU A 1 93 ? 11.278 -12.677 4.689 1.00 96.38 93 GLU A CA 1
ATOM 724 C C . GLU A 1 93 ? 10.661 -11.683 5.689 1.00 96.38 93 GLU A C 1
ATOM 726 O O . GLU A 1 93 ? 10.338 -12.048 6.825 1.00 96.38 93 GLU A O 1
ATOM 731 N N . LEU A 1 94 ? 10.438 -10.432 5.274 1.00 96.56 94 LEU A N 1
ATOM 732 C CA . LEU A 1 94 ? 9.787 -9.406 6.098 1.00 96.56 94 LEU A CA 1
ATOM 733 C C . LEU A 1 94 ? 8.255 -9.470 6.071 1.00 96.56 94 LEU A C 1
ATOM 735 O O . LEU A 1 94 ? 7.599 -8.788 6.859 1.00 96.56 94 LEU A O 1
ATOM 739 N N . ILE A 1 95 ? 7.686 -10.329 5.228 1.00 96.88 95 ILE A N 1
ATOM 740 C CA . ILE A 1 95 ? 6.239 -10.509 5.070 1.00 96.88 95 ILE A CA 1
ATOM 741 C C . ILE A 1 95 ? 5.760 -11.936 5.360 1.00 96.88 95 ILE A C 1
ATOM 743 O O . ILE A 1 95 ? 4.568 -12.232 5.265 1.00 96.88 95 ILE A O 1
ATOM 747 N N . ARG A 1 96 ? 6.672 -12.817 5.779 1.00 97.19 96 ARG A N 1
ATOM 748 C CA . ARG A 1 96 ? 6.363 -14.198 6.151 1.00 97.19 96 ARG A CA 1
ATOM 749 C C . ARG A 1 96 ? 5.377 -14.299 7.330 1.00 97.19 96 ARG A C 1
ATOM 751 O O . ARG A 1 96 ? 5.259 -13.358 8.133 1.00 97.19 96 ARG A O 1
ATOM 758 N N . PRO A 1 97 ? 4.717 -15.460 7.515 1.00 97.56 97 PRO A N 1
ATOM 759 C CA . PRO A 1 97 ? 3.684 -15.652 8.536 1.00 97.56 97 PRO A CA 1
ATOM 760 C C . PRO A 1 97 ? 4.099 -15.263 9.962 1.00 97.56 97 PRO A C 1
ATOM 762 O O . PRO A 1 97 ? 3.286 -14.740 10.726 1.00 97.56 97 PRO A O 1
ATOM 765 N N . GLU A 1 98 ? 5.363 -15.456 10.342 1.00 97.62 98 GLU A N 1
ATOM 766 C CA . GLU A 1 98 ? 5.875 -15.078 11.661 1.00 97.62 98 GLU A CA 1
ATOM 767 C C . GLU A 1 98 ? 5.806 -13.561 11.899 1.00 97.62 98 GLU A C 1
ATOM 769 O O . GLU A 1 98 ? 5.471 -13.117 13.006 1.00 97.62 98 GLU A O 1
ATOM 774 N N . ILE A 1 99 ? 6.096 -12.757 10.870 1.00 97.62 99 ILE A N 1
ATOM 775 C CA . ILE A 1 99 ? 6.017 -11.294 10.943 1.00 97.62 99 ILE A CA 1
ATOM 776 C C . ILE A 1 99 ? 4.556 -10.842 10.946 1.00 97.62 99 ILE A C 1
ATOM 778 O O . ILE A 1 99 ? 4.194 -10.001 11.772 1.00 97.62 99 ILE A O 1
ATOM 782 N N . MET A 1 100 ? 3.692 -11.466 10.141 1.00 97.81 100 MET A N 1
ATOM 783 C CA . MET A 1 100 ? 2.245 -11.200 10.174 1.00 97.81 100 MET A CA 1
ATOM 784 C C . MET A 1 100 ? 1.639 -11.518 11.545 1.00 97.81 100 MET A C 1
ATOM 786 O O . MET A 1 100 ? 0.865 -10.734 12.095 1.00 97.81 100 MET A O 1
ATOM 790 N N . GLY A 1 101 ? 2.066 -12.615 12.174 1.00 97.81 101 GLY A N 1
ATOM 791 C CA . GLY A 1 101 ? 1.663 -12.951 13.536 1.00 97.81 101 GLY A CA 1
ATOM 792 C C . GLY A 1 101 ? 2.109 -11.902 14.560 1.00 97.81 101 GLY A C 1
ATOM 793 O O . GLY A 1 101 ? 1.370 -11.595 15.497 1.00 97.81 101 GLY A O 1
ATOM 794 N N . ARG A 1 102 ? 3.305 -11.320 14.397 1.00 97.31 102 ARG A N 1
ATOM 795 C CA . ARG A 1 102 ? 3.750 -10.193 15.234 1.00 97.31 102 ARG A CA 1
ATOM 796 C C . ARG A 1 102 ? 2.896 -8.947 15.010 1.00 97.31 102 ARG A C 1
ATOM 798 O O . ARG A 1 102 ? 2.562 -8.294 15.995 1.00 97.31 102 ARG A O 1
ATOM 805 N N . LEU A 1 103 ? 2.541 -8.642 13.761 1.00 97.75 103 LEU A N 1
ATOM 806 C CA . LEU A 1 103 ? 1.676 -7.517 13.412 1.00 97.75 103 LEU A CA 1
ATOM 807 C C . LEU A 1 103 ? 0.304 -7.642 14.076 1.00 97.75 103 LEU A C 1
ATOM 809 O O . LEU A 1 103 ? -0.086 -6.740 14.818 1.00 97.75 103 LEU A O 1
ATOM 813 N N . ALA A 1 104 ? -0.365 -8.784 13.908 1.00 97.25 104 ALA A N 1
ATOM 814 C CA . ALA A 1 104 ? -1.687 -9.050 14.479 1.00 97.25 104 ALA A CA 1
ATOM 815 C C . ALA A 1 104 ? -1.721 -8.910 16.017 1.00 97.25 104 ALA A C 1
ATOM 817 O O . ALA A 1 104 ? -2.708 -8.447 16.595 1.00 97.25 104 ALA A O 1
ATOM 818 N N . ARG A 1 105 ? -0.611 -9.256 16.687 1.00 96.81 105 ARG A N 1
ATOM 819 C CA . ARG A 1 105 ? -0.443 -9.166 18.149 1.00 96.81 105 ARG A CA 1
ATOM 820 C C . ARG A 1 105 ? 0.082 -7.814 18.649 1.00 96.81 105 ARG A C 1
ATOM 822 O O . ARG A 1 105 ? 0.384 -7.695 19.840 1.00 96.81 105 ARG A O 1
ATOM 829 N N . SER A 1 106 ? 0.212 -6.805 17.787 1.00 95.88 106 SER A N 1
ATOM 830 C CA . SER A 1 106 ? 0.622 -5.458 18.208 1.00 95.88 106 SER A CA 1
ATOM 831 C C . SER A 1 106 ? -0.340 -4.923 19.272 1.00 95.88 106 SER A C 1
ATOM 833 O O . SER A 1 106 ? -1.558 -4.962 19.093 1.00 95.88 106 SER A O 1
ATOM 835 N N . LYS A 1 107 ? 0.208 -4.475 20.408 1.00 90.44 107 LYS A N 1
ATOM 836 C CA . LYS A 1 107 ? -0.572 -4.134 21.614 1.00 90.44 107 LYS A CA 1
ATOM 837 C C . LYS A 1 107 ? -1.325 -2.809 21.510 1.00 90.44 107 LYS A C 1
ATOM 839 O O . LYS A 1 107 ? -2.330 -2.630 22.207 1.00 90.44 107 LYS A O 1
ATOM 844 N N . ASP A 1 108 ? -0.801 -1.920 20.682 1.00 90.12 108 ASP A N 1
ATOM 845 C CA . ASP A 1 108 ? -1.250 -0.554 20.472 1.00 90.12 108 ASP A CA 1
ATOM 846 C C . ASP A 1 108 ? -0.990 -0.131 19.022 1.00 90.12 108 ASP A C 1
ATOM 848 O O . ASP A 1 108 ? -0.233 -0.777 18.281 1.00 90.12 108 ASP A O 1
ATOM 852 N N . TYR A 1 109 ? -1.653 0.949 18.622 1.00 91.38 109 TYR A N 1
ATOM 853 C CA . TYR A 1 109 ? -1.553 1.505 17.279 1.00 91.38 109 TYR A CA 1
ATOM 854 C C . TYR A 1 109 ? -0.140 1.978 16.936 1.00 91.38 109 TYR A C 1
ATOM 856 O O . TYR A 1 109 ? 0.292 1.791 15.805 1.00 91.38 109 TYR A O 1
ATOM 864 N N . ALA A 1 110 ? 0.611 2.539 17.888 1.00 89.00 110 ALA A N 1
ATOM 865 C CA . ALA A 1 110 ? 1.965 3.027 17.626 1.00 89.00 110 ALA A CA 1
ATOM 866 C C . ALA A 1 110 ? 2.882 1.888 17.155 1.00 89.00 110 ALA A C 1
ATOM 868 O O . ALA A 1 110 ? 3.578 2.015 16.142 1.00 89.00 110 ALA A O 1
ATOM 869 N N . ARG A 1 111 ? 2.828 0.733 17.833 1.00 91.06 111 ARG A N 1
ATOM 870 C CA . ARG A 1 111 ? 3.578 -0.458 17.429 1.00 91.06 111 ARG A CA 1
ATOM 871 C C . ARG A 1 111 ? 3.059 -1.058 16.126 1.00 91.06 111 ARG A C 1
ATOM 873 O O . ARG A 1 111 ? 3.879 -1.483 15.311 1.00 91.06 111 ARG A O 1
ATOM 880 N N . PHE A 1 112 ? 1.738 -1.101 15.943 1.00 94.81 112 PHE A N 1
ATOM 881 C CA . PHE A 1 112 ? 1.119 -1.591 14.711 1.00 94.81 112 PHE A CA 1
ATOM 882 C C . PHE A 1 112 ? 1.557 -0.748 13.505 1.00 94.81 112 PHE A C 1
ATOM 884 O O . PHE A 1 112 ? 2.134 -1.297 12.570 1.00 94.81 112 PHE A O 1
ATOM 891 N N . ARG A 1 113 ? 1.377 0.579 13.579 1.00 92.88 113 ARG A N 1
ATOM 892 C CA . ARG A 1 113 ? 1.749 1.568 12.555 1.00 92.88 113 ARG A CA 1
ATOM 893 C C . ARG A 1 113 ? 3.218 1.448 12.178 1.00 92.88 113 ARG A C 1
ATOM 895 O O . ARG A 1 113 ? 3.539 1.359 11.003 1.00 92.88 113 ARG A O 1
ATOM 902 N N . TRP A 1 114 ? 4.113 1.400 13.166 1.00 91.94 114 TRP A N 1
ATOM 903 C CA . TRP A 1 114 ? 5.545 1.277 12.892 1.00 91.94 114 TRP A CA 1
ATOM 904 C C . TRP A 1 114 ? 5.870 0.001 12.106 1.00 91.94 114 TRP A C 1
ATOM 906 O O . TRP A 1 114 ? 6.640 0.041 11.153 1.00 91.94 114 TRP A O 1
ATOM 916 N N . LEU A 1 115 ? 5.275 -1.136 12.480 1.00 95.62 115 LEU A N 1
ATOM 917 C CA . LEU A 1 115 ? 5.556 -2.398 11.800 1.00 95.62 115 LEU A CA 1
ATOM 918 C C . LEU A 1 115 ? 4.930 -2.445 10.400 1.00 95.62 115 LEU A C 1
ATOM 920 O O . LEU A 1 115 ? 5.587 -2.894 9.464 1.00 95.62 115 LEU A O 1
ATOM 924 N N . ILE A 1 116 ? 3.683 -1.991 10.249 1.00 96.75 116 ILE A N 1
ATOM 925 C CA . ILE A 1 116 ? 3.011 -2.010 8.948 1.00 96.75 116 ILE A CA 1
ATOM 926 C C . ILE A 1 116 ? 3.633 -1.010 7.971 1.00 96.75 116 ILE A C 1
ATOM 928 O O . ILE A 1 116 ? 3.817 -1.353 6.816 1.00 96.75 116 ILE A O 1
ATOM 932 N N . GLU A 1 117 ? 4.024 0.182 8.420 1.00 95.19 117 GLU A N 1
ATOM 933 C CA . GLU A 1 117 ? 4.543 1.243 7.551 1.00 95.19 117 GLU A CA 1
ATOM 934 C C . GLU A 1 117 ? 6.045 1.103 7.294 1.00 95.19 117 GLU A C 1
ATOM 936 O O . GLU A 1 117 ? 6.489 1.054 6.153 1.00 95.19 117 GLU A O 1
ATOM 941 N N . SER A 1 118 ? 6.853 0.998 8.353 1.00 94.31 118 SER A N 1
ATOM 942 C CA . SER A 1 118 ? 8.313 1.057 8.216 1.00 94.31 118 SER A CA 1
ATOM 943 C C . SER A 1 118 ? 8.945 -0.258 7.763 1.00 94.31 118 SER A C 1
ATOM 945 O O . SER A 1 118 ? 10.112 -0.256 7.380 1.00 94.31 118 SER A O 1
ATOM 947 N N . VAL A 1 119 ? 8.208 -1.370 7.835 1.00 95.19 119 VAL A N 1
ATOM 948 C CA . VAL A 1 119 ? 8.711 -2.700 7.463 1.00 95.19 119 VAL A CA 1
ATOM 949 C C . VAL A 1 119 ? 7.900 -3.277 6.308 1.00 95.19 119 VAL A C 1
ATOM 951 O O . VAL A 1 119 ? 8.449 -3.532 5.246 1.00 95.19 119 VAL A O 1
ATOM 954 N N . ILE A 1 120 ? 6.596 -3.470 6.505 1.00 97.56 120 ILE A N 1
ATOM 955 C CA . ILE A 1 120 ? 5.757 -4.265 5.596 1.00 97.56 120 ILE A CA 1
ATOM 956 C C . ILE A 1 120 ? 5.349 -3.497 4.329 1.00 97.56 120 ILE A C 1
ATOM 958 O O . ILE A 1 120 ? 5.384 -4.047 3.236 1.00 97.56 120 ILE A O 1
ATOM 962 N N . HIS A 1 121 ? 4.957 -2.233 4.462 1.00 97.94 121 HIS A N 1
ATOM 963 C CA . HIS A 1 121 ? 4.683 -1.343 3.335 1.00 97.94 121 HIS A CA 1
ATOM 964 C C . HIS A 1 121 ? 5.971 -1.098 2.548 1.00 97.94 121 HIS A C 1
ATOM 966 O O . HIS A 1 121 ? 6.041 -1.364 1.352 1.00 97.94 121 HIS A O 1
ATOM 972 N N . ASN A 1 122 ? 7.023 -0.671 3.254 1.00 96.62 122 ASN A N 1
ATOM 973 C CA . ASN A 1 122 ? 8.277 -0.294 2.617 1.00 96.62 122 ASN A CA 1
ATOM 974 C C . ASN A 1 122 ? 8.923 -1.433 1.829 1.00 96.62 122 ASN A C 1
ATOM 976 O O . ASN A 1 122 ? 9.439 -1.149 0.759 1.00 96.62 122 ASN A O 1
ATOM 980 N N . ILE A 1 123 ? 8.885 -2.688 2.304 1.00 96.69 123 ILE A N 1
ATOM 981 C CA . ILE A 1 123 ? 9.577 -3.775 1.596 1.00 96.69 123 ILE A CA 1
ATOM 982 C C . ILE A 1 123 ? 9.041 -3.968 0.173 1.00 96.69 123 ILE A C 1
ATOM 984 O O . ILE A 1 123 ? 9.831 -4.063 -0.757 1.00 96.69 123 ILE A O 1
ATOM 988 N N . ILE A 1 124 ? 7.721 -3.906 -0.029 1.00 96.62 124 ILE A N 1
ATOM 989 C CA . ILE A 1 124 ? 7.123 -4.027 -1.367 1.00 96.62 124 ILE A CA 1
ATOM 990 C C . ILE A 1 124 ? 7.550 -2.863 -2.266 1.00 96.62 124 ILE A C 1
ATOM 992 O O . ILE A 1 124 ? 7.957 -3.084 -3.403 1.00 96.62 124 ILE A O 1
ATOM 996 N N . HIS A 1 125 ? 7.510 -1.636 -1.740 1.00 96.81 125 HIS A N 1
ATOM 997 C CA . HIS A 1 125 ? 7.976 -0.456 -2.465 1.00 96.81 125 HIS A CA 1
ATOM 998 C C . HIS A 1 125 ? 9.465 -0.542 -2.819 1.00 96.81 125 HIS A C 1
ATOM 1000 O O . HIS A 1 125 ? 9.849 -0.137 -3.904 1.00 96.81 125 HIS A O 1
ATOM 1006 N N . THR A 1 126 ? 10.313 -1.074 -1.938 1.00 95.25 126 THR A N 1
ATOM 1007 C CA . THR A 1 126 ? 11.762 -1.148 -2.181 1.00 95.25 126 THR A CA 1
ATOM 1008 C C . THR A 1 126 ? 12.187 -2.299 -3.083 1.00 95.25 126 THR A C 1
ATOM 1010 O O . THR A 1 126 ? 13.296 -2.261 -3.608 1.00 95.25 126 THR A O 1
ATOM 1013 N N . GLU A 1 127 ? 11.353 -3.328 -3.231 1.00 95.62 127 GLU A N 1
ATOM 1014 C CA . GLU A 1 127 ? 11.672 -4.500 -4.051 1.00 95.62 127 GLU A CA 1
ATOM 1015 C C . GLU A 1 127 ? 11.089 -4.435 -5.463 1.00 95.62 127 GLU A C 1
ATOM 1017 O O . GLU A 1 127 ? 11.599 -5.100 -6.360 1.00 95.62 127 GLU A O 1
ATOM 1022 N N . VAL A 1 128 ? 10.076 -3.598 -5.695 1.00 95.44 128 VAL A N 1
ATOM 1023 C CA . VAL A 1 128 ? 9.567 -3.271 -7.032 1.00 95.44 128 VAL A CA 1
ATOM 1024 C C . VAL A 1 128 ? 9.971 -1.833 -7.349 1.00 95.44 128 VAL A C 1
ATOM 1026 O O . VAL A 1 128 ? 9.224 -0.888 -7.103 1.00 95.44 128 VAL A O 1
ATOM 1029 N N . ILE A 1 129 ? 11.184 -1.666 -7.870 1.00 92.31 129 ILE A N 1
ATOM 1030 C CA . ILE A 1 129 ? 11.740 -0.344 -8.181 1.00 92.31 129 ILE A CA 1
ATOM 1031 C C . ILE A 1 129 ? 11.277 0.142 -9.558 1.00 92.31 129 ILE A C 1
ATOM 1033 O O . ILE A 1 129 ? 10.979 -0.662 -10.441 1.00 92.31 129 ILE A O 1
ATOM 1037 N N . GLY A 1 130 ? 11.240 1.455 -9.772 1.00 91.94 130 GLY A N 1
ATOM 1038 C CA . GLY A 1 130 ? 10.739 2.081 -10.994 1.00 91.94 130 GLY A CA 1
ATOM 1039 C C . GLY A 1 130 ? 9.810 3.236 -10.647 1.00 91.94 130 GLY A C 1
ATOM 1040 O O . GLY A 1 130 ? 10.231 4.229 -10.063 1.00 91.94 130 GLY A O 1
ATOM 1041 N N . ASP A 1 131 ? 8.535 3.113 -10.998 1.00 93.94 131 ASP A N 1
ATOM 1042 C CA . ASP A 1 131 ? 7.524 4.070 -10.547 1.00 93.94 131 ASP A CA 1
ATOM 1043 C C . ASP A 1 131 ? 7.135 3.822 -9.086 1.00 93.94 131 ASP A C 1
ATOM 1045 O O . ASP A 1 131 ? 6.987 4.774 -8.314 1.00 93.94 131 ASP A O 1
ATOM 1049 N N . LEU A 1 132 ? 6.994 2.545 -8.701 1.00 95.31 132 LEU A N 1
ATOM 1050 C CA . LEU A 1 132 ? 6.435 2.151 -7.409 1.00 95.31 132 LEU A CA 1
ATOM 1051 C C . LEU A 1 132 ? 7.331 2.536 -6.220 1.00 95.31 132 LEU A C 1
ATOM 1053 O O . LEU A 1 132 ? 6.795 2.767 -5.146 1.00 95.31 132 LEU A O 1
ATOM 1057 N N . ASP A 1 133 ? 8.646 2.696 -6.373 1.00 93.25 133 ASP A N 1
ATOM 1058 C CA . ASP A 1 133 ? 9.567 3.056 -5.277 1.00 93.25 133 ASP A CA 1
ATOM 1059 C C . ASP A 1 133 ? 9.741 4.571 -5.057 1.00 93.25 133 ASP A C 1
ATOM 1061 O O . ASP A 1 133 ? 10.559 4.999 -4.240 1.00 93.25 133 ASP A O 1
ATOM 1065 N N . THR A 1 134 ? 8.967 5.401 -5.760 1.00 91.88 134 THR A N 1
ATOM 1066 C CA . THR A 1 134 ? 9.091 6.867 -5.727 1.00 91.88 134 THR A CA 1
ATOM 1067 C C . THR A 1 134 ? 7.820 7.551 -5.226 1.00 91.88 134 THR A C 1
ATOM 1069 O O . THR A 1 134 ? 6.800 6.920 -4.953 1.00 91.88 134 THR A O 1
ATOM 1072 N N . GLU A 1 135 ? 7.821 8.881 -5.126 1.00 91.50 135 GLU A N 1
ATOM 1073 C CA . GLU A 1 135 ? 6.616 9.634 -4.770 1.00 91.50 135 GLU A CA 1
ATOM 1074 C C . GLU A 1 135 ? 5.519 9.599 -5.848 1.00 91.50 135 GLU A C 1
ATOM 1076 O O . GLU A 1 135 ? 4.380 9.984 -5.574 1.00 91.50 135 GLU A O 1
ATOM 1081 N N . VAL A 1 136 ? 5.843 9.123 -7.057 1.00 93.81 136 VAL A N 1
ATOM 1082 C CA . VAL A 1 136 ? 4.864 8.850 -8.115 1.00 93.81 136 VAL A CA 1
ATOM 1083 C C . VAL A 1 136 ? 4.383 7.398 -8.117 1.00 93.81 136 VAL A C 1
ATOM 1085 O O . VAL A 1 136 ? 3.710 6.997 -9.058 1.00 93.81 136 VAL A O 1
ATOM 1088 N N . ALA A 1 137 ? 4.612 6.645 -7.034 1.00 96.19 137 ALA A N 1
ATOM 1089 C CA . ALA A 1 137 ? 4.127 5.277 -6.841 1.00 96.19 137 ALA A CA 1
ATOM 1090 C C . ALA A 1 137 ? 2.681 5.003 -7.309 1.00 96.19 137 ALA A C 1
ATOM 1092 O O . ALA A 1 137 ? 2.458 3.958 -7.919 1.00 96.19 137 ALA A O 1
ATOM 1093 N N . PRO A 1 138 ? 1.697 5.915 -7.128 1.00 96.06 138 PRO A N 1
ATOM 1094 C CA . PRO A 1 138 ? 0.341 5.711 -7.646 1.00 96.06 138 PRO A CA 1
ATOM 1095 C C . PRO A 1 138 ? 0.209 5.607 -9.178 1.00 96.06 138 PRO A C 1
ATOM 1097 O O . PRO A 1 138 ? -0.878 5.261 -9.650 1.00 96.06 138 PRO A O 1
ATOM 1100 N N . ASN A 1 139 ? 1.259 5.919 -9.951 1.00 95.69 139 ASN A N 1
ATOM 1101 C CA . ASN A 1 139 ? 1.346 5.624 -11.384 1.00 95.69 139 ASN A CA 1
ATOM 1102 C C . ASN A 1 139 ? 1.232 4.118 -11.655 1.00 95.69 139 ASN A C 1
ATOM 1104 O O . ASN A 1 139 ? 0.641 3.716 -12.659 1.00 95.69 139 ASN A O 1
ATOM 1108 N N . ASP A 1 140 ? 1.794 3.295 -10.767 1.00 96.81 140 ASP A N 1
ATOM 1109 C CA . ASP A 1 140 ? 1.734 1.847 -10.858 1.00 96.81 140 ASP A CA 1
ATOM 1110 C C . ASP A 1 140 ? 0.393 1.341 -10.291 1.00 96.81 140 ASP A C 1
ATOM 1112 O O . ASP A 1 140 ? 0.102 1.547 -9.111 1.00 96.81 140 ASP A O 1
ATOM 1116 N N . PRO A 1 141 ? -0.444 0.633 -11.074 1.00 96.44 141 PRO A N 1
ATOM 1117 C CA . PRO A 1 141 ? -1.705 0.087 -10.578 1.00 96.44 141 PRO A CA 1
ATOM 1118 C C . PRO A 1 141 ? -1.571 -0.829 -9.348 1.00 96.44 141 PRO A C 1
ATOM 1120 O O . PRO A 1 141 ? -2.515 -0.919 -8.556 1.00 96.44 141 PRO A O 1
ATOM 1123 N N . ILE A 1 142 ? -0.418 -1.484 -9.164 1.00 96.94 142 ILE A N 1
ATOM 1124 C CA . ILE A 1 142 ? -0.130 -2.345 -8.007 1.00 96.94 142 ILE A CA 1
ATOM 1125 C C . ILE A 1 142 ? -0.154 -1.559 -6.702 1.00 96.94 142 ILE A C 1
ATOM 1127 O O . ILE A 1 142 ? -0.558 -2.119 -5.682 1.00 96.94 142 ILE A O 1
ATOM 1131 N N . PHE A 1 143 ? 0.171 -0.261 -6.731 1.00 97.94 143 PHE A N 1
ATOM 1132 C CA . PHE A 1 143 ? 0.063 0.637 -5.580 1.00 97.94 143 PHE A CA 1
ATOM 1133 C C . PHE A 1 143 ? -1.286 0.485 -4.874 1.00 97.94 143 PHE A C 1
ATOM 1135 O O . PHE A 1 143 ? -1.362 0.308 -3.658 1.00 97.94 143 PHE A O 1
ATOM 1142 N N . TRP A 1 144 ? -2.373 0.481 -5.646 1.00 97.19 144 TRP A N 1
ATOM 1143 C CA . TRP A 1 144 ? -3.718 0.399 -5.093 1.00 97.19 144 TRP A CA 1
ATOM 1144 C C . TRP A 1 144 ? -3.985 -0.964 -4.455 1.00 97.19 144 TRP A C 1
ATOM 1146 O O . TRP A 1 144 ? -4.542 -1.020 -3.364 1.00 97.19 144 TRP A O 1
ATOM 1156 N N . LEU A 1 145 ? -3.557 -2.063 -5.078 1.00 97.56 145 LEU A N 1
ATOM 1157 C CA . LEU A 1 145 ? -3.763 -3.409 -4.535 1.00 97.56 145 LEU A CA 1
ATOM 1158 C C . LEU A 1 145 ? -2.893 -3.671 -3.299 1.00 97.56 145 LEU A C 1
ATOM 1160 O O . LEU A 1 145 ? -3.351 -4.330 -2.362 1.00 97.56 145 LEU A O 1
ATOM 1164 N N . HIS A 1 146 ? -1.674 -3.126 -3.280 1.00 97.94 146 HIS A N 1
ATOM 1165 C CA . HIS A 1 146 ? -0.789 -3.124 -2.121 1.00 97.94 146 HIS A CA 1
ATOM 1166 C C . HIS A 1 146 ? -1.435 -2.379 -0.946 1.00 97.94 146 HIS A C 1
ATOM 1168 O O . HIS A 1 146 ? -1.592 -2.947 0.135 1.00 97.94 146 HIS A O 1
ATOM 1174 N N . HIS A 1 147 ? -1.911 -1.150 -1.165 1.00 98.31 147 HIS A N 1
ATOM 1175 C CA . HIS A 1 147 ? -2.549 -0.359 -0.112 1.00 98.31 147 HIS A CA 1
ATOM 1176 C C . HIS A 1 147 ? -3.889 -0.935 0.362 1.00 98.31 147 HIS A C 1
ATOM 1178 O O . HIS A 1 147 ? -4.196 -0.823 1.547 1.00 98.31 147 HIS A O 1
ATOM 1184 N N . VAL A 1 148 ? -4.664 -1.611 -0.495 1.00 97.75 148 VAL A N 1
ATOM 1185 C CA . VAL A 1 148 ? -5.879 -2.322 -0.053 1.00 97.75 148 VAL A CA 1
ATOM 1186 C C . VAL A 1 148 ? -5.522 -3.537 0.819 1.00 97.75 148 VAL A C 1
ATOM 1188 O O . VAL A 1 148 ? -6.250 -3.824 1.767 1.00 97.75 148 VAL A O 1
ATOM 1191 N N . GLN A 1 149 ? -4.401 -4.225 0.571 1.00 97.81 149 GLN A N 1
ATOM 1192 C CA . GLN A 1 149 ? -3.912 -5.283 1.469 1.00 97.81 149 GLN A CA 1
ATOM 1193 C C . GLN A 1 149 ? -3.436 -4.713 2.813 1.00 97.81 149 GLN A C 1
ATOM 1195 O O . GLN A 1 149 ? -3.701 -5.308 3.858 1.00 97.81 149 GLN A O 1
ATOM 1200 N N . LEU A 1 150 ? -2.767 -3.557 2.823 1.00 98.44 150 LEU A N 1
ATOM 1201 C CA . LEU A 1 150 ? -2.401 -2.884 4.075 1.00 98.44 150 LEU A CA 1
ATOM 1202 C C . LEU A 1 150 ? -3.642 -2.466 4.873 1.00 98.44 150 LEU A C 1
ATOM 1204 O O . LEU A 1 150 ? -3.696 -2.700 6.082 1.00 98.44 150 LEU A O 1
ATOM 1208 N N . ASP A 1 151 ? -4.657 -1.921 4.200 1.00 98.19 151 ASP A N 1
ATOM 1209 C CA . ASP A 1 151 ? -5.940 -1.590 4.823 1.00 98.19 151 ASP A CA 1
ATOM 1210 C C . ASP A 1 151 ? -6.631 -2.844 5.382 1.00 98.19 151 ASP A C 1
ATOM 1212 O O . ASP A 1 151 ? -7.048 -2.853 6.538 1.00 98.19 151 ASP A O 1
ATOM 1216 N N . ARG A 1 152 ? -6.610 -3.967 4.648 1.00 97.62 152 ARG A N 1
ATOM 1217 C CA . ARG A 1 152 ? -7.098 -5.266 5.140 1.00 97.62 152 ARG A CA 1
ATOM 1218 C C . ARG A 1 152 ? -6.395 -5.709 6.421 1.00 97.62 152 ARG A C 1
ATOM 1220 O O . ARG A 1 152 ? -7.055 -6.176 7.349 1.00 97.62 152 ARG A O 1
ATOM 1227 N N . LEU A 1 153 ? -5.070 -5.585 6.491 1.00 98.06 153 LEU A N 1
ATOM 1228 C CA . LEU A 1 153 ? -4.304 -5.928 7.694 1.00 98.06 153 LEU A CA 1
ATOM 1229 C C . LEU A 1 153 ? -4.634 -4.993 8.866 1.00 98.06 153 LEU A C 1
ATOM 1231 O O . LEU A 1 153 ? -4.703 -5.448 10.011 1.00 98.06 153 LEU A O 1
ATOM 1235 N N . TRP A 1 154 ? -4.871 -3.708 8.594 1.00 97.75 154 TRP A N 1
ATOM 1236 C CA . TRP A 1 154 ? -5.319 -2.750 9.602 1.00 97.75 154 TRP A CA 1
ATOM 1237 C C . TRP A 1 154 ? -6.725 -3.063 10.108 1.00 97.75 154 TRP A C 1
ATOM 1239 O O . TRP A 1 154 ? -6.921 -3.141 11.323 1.00 97.75 154 TRP A O 1
ATOM 1249 N N . TRP A 1 155 ? -7.660 -3.360 9.206 1.00 97.38 155 TRP A N 1
ATOM 1250 C CA . TRP A 1 155 ? -9.008 -3.810 9.536 1.00 97.38 155 TRP A CA 1
ATOM 1251 C C . TRP A 1 155 ? -8.974 -5.076 10.401 1.00 97.38 155 TRP A C 1
ATOM 1253 O O . TRP A 1 155 ? -9.564 -5.087 11.482 1.00 97.38 155 TRP A O 1
ATOM 1263 N N . LEU A 1 156 ? -8.216 -6.109 10.003 1.00 97.38 156 LEU A N 1
ATOM 1264 C CA . LEU A 1 156 ? -8.047 -7.340 10.791 1.00 97.38 156 LEU A CA 1
ATOM 1265 C C . LEU A 1 156 ? -7.538 -7.033 12.202 1.00 97.38 156 LEU A C 1
ATOM 1267 O O . LEU A 1 156 ? -8.091 -7.527 13.182 1.00 97.38 156 LEU A O 1
ATOM 1271 N N . TRP A 1 157 ? -6.522 -6.173 12.326 1.00 97.75 157 TRP A N 1
ATOM 1272 C CA . TRP A 1 157 ? -6.033 -5.748 13.632 1.00 97.75 157 TRP A CA 1
ATOM 1273 C C . TRP A 1 157 ? -7.133 -5.035 14.422 1.00 97.75 157 TRP A C 1
ATOM 1275 O O . TRP A 1 157 ? -7.378 -5.406 15.564 1.00 97.75 157 TRP A O 1
ATOM 12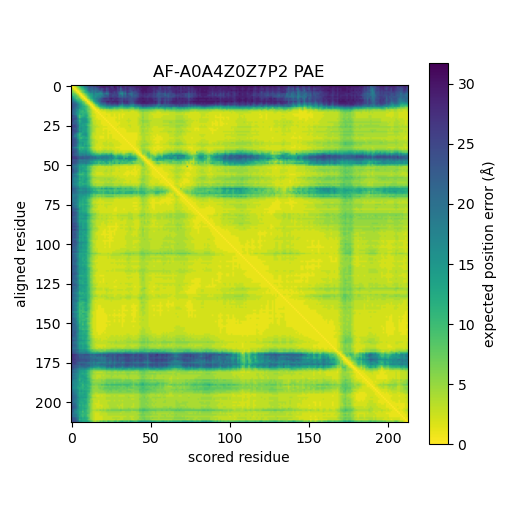85 N N . GLN A 1 158 ? -7.853 -4.072 13.855 1.00 97.31 158 GLN A N 1
ATOM 1286 C CA . GLN A 1 158 ? -8.935 -3.390 14.569 1.00 97.31 158 GLN A CA 1
ATOM 1287 C C . GLN A 1 158 ? -10.039 -4.354 15.036 1.00 97.31 158 GLN A C 1
ATOM 1289 O O . GLN A 1 158 ? -10.581 -4.159 16.123 1.00 97.31 158 GLN A O 1
ATOM 1294 N N . ARG A 1 159 ? -10.359 -5.397 14.257 1.00 96.38 159 ARG A N 1
ATOM 1295 C CA . ARG A 1 159 ? -11.430 -6.362 14.566 1.00 96.38 159 ARG A CA 1
ATOM 1296 C C . ARG A 1 159 ? -11.160 -7.268 15.770 1.00 96.38 159 ARG A C 1
ATOM 1298 O O . ARG A 1 159 ? -12.119 -7.741 16.371 1.00 96.38 159 ARG A O 1
ATOM 1305 N N . GLU A 1 160 ? -9.907 -7.455 16.175 1.00 97.19 160 GLU A N 1
ATOM 1306 C CA . GLU A 1 160 ? -9.566 -8.255 17.366 1.00 97.19 160 GLU A CA 1
ATOM 1307 C C . GLU A 1 160 ? -10.015 -7.604 18.689 1.00 97.19 160 GLU A C 1
ATOM 1309 O O . GLU A 1 160 ? -10.291 -8.299 19.663 1.00 97.19 160 GLU A O 1
ATOM 1314 N N . ASP A 1 161 ? -10.072 -6.270 18.749 1.00 96.56 161 ASP A N 1
ATOM 1315 C CA . ASP A 1 161 ? -10.595 -5.516 19.900 1.00 96.56 161 ASP A CA 1
ATOM 1316 C C . ASP A 1 161 ? -11.099 -4.141 19.424 1.00 96.56 161 ASP A C 1
ATOM 1318 O O . ASP A 1 161 ? -10.410 -3.131 19.605 1.00 96.56 161 ASP A O 1
ATOM 1322 N N . PRO A 1 162 ? -12.279 -4.070 18.775 1.00 95.56 162 PRO A N 1
ATOM 1323 C CA . PRO A 1 162 ? -12.756 -2.842 18.139 1.00 95.56 162 PRO A CA 1
ATOM 1324 C C . PRO A 1 162 ? -12.957 -1.699 19.133 1.00 95.56 162 PRO A C 1
ATOM 1326 O O . PRO A 1 162 ? -12.662 -0.548 18.815 1.00 95.56 162 PRO A O 1
ATOM 1329 N N . GLN A 1 163 ? -13.412 -2.012 20.353 1.00 94.00 163 GLN A N 1
ATOM 1330 C CA . GLN A 1 163 ? -13.660 -1.014 21.398 1.00 94.00 163 GLN A CA 1
ATOM 1331 C C . GLN A 1 163 ? -12.382 -0.270 21.773 1.00 94.00 163 GLN A C 1
ATOM 1333 O O . GLN A 1 163 ? -12.408 0.947 21.960 1.00 94.00 163 GLN A O 1
ATOM 1338 N N . LYS A 1 164 ? -11.254 -0.980 21.856 1.00 94.06 164 LYS A N 1
ATOM 1339 C CA . LYS A 1 164 ? -9.963 -0.355 22.119 1.00 94.06 164 LYS A CA 1
ATOM 1340 C C . LYS A 1 164 ? -9.336 0.210 20.847 1.00 94.06 164 LYS A C 1
ATOM 1342 O O . LYS A 1 164 ? -8.946 1.372 20.827 1.00 94.06 164 LYS A O 1
ATOM 1347 N N . ARG A 1 165 ? -9.218 -0.600 19.793 1.00 94.88 165 ARG A N 1
ATOM 1348 C CA . ARG A 1 165 ? -8.347 -0.339 18.634 1.00 94.88 165 ARG A CA 1
ATOM 1349 C C . ARG A 1 165 ? -8.880 0.734 17.685 1.00 94.88 165 ARG A C 1
ATOM 1351 O O . ARG A 1 165 ? -8.071 1.452 17.108 1.00 94.88 165 ARG A O 1
ATOM 1358 N N . LEU A 1 166 ? -10.200 0.922 17.582 1.00 94.69 166 LEU A N 1
ATOM 1359 C CA . LEU A 1 166 ? -10.779 2.062 16.850 1.00 94.69 166 LEU A CA 1
ATOM 1360 C C . LEU A 1 166 ? -10.565 3.402 17.573 1.00 94.69 166 LEU A C 1
ATOM 1362 O O . LEU A 1 166 ? -10.607 4.453 16.947 1.00 94.69 166 LEU A O 1
ATOM 1366 N N . ASN A 1 167 ? -10.311 3.368 18.883 1.00 92.12 167 ASN A N 1
ATOM 1367 C CA . ASN A 1 167 ? -10.070 4.556 19.706 1.00 92.12 167 ASN A CA 1
ATOM 1368 C C . ASN A 1 167 ? -8.578 4.773 20.017 1.00 92.12 167 ASN A C 1
ATOM 1370 O O . ASN A 1 167 ? -8.220 5.724 20.709 1.00 92.12 167 ASN A O 1
ATOM 1374 N N . ASP A 1 168 ? -7.696 3.898 19.525 1.00 87.19 168 ASP A N 1
ATOM 1375 C CA . ASP A 1 168 ? -6.260 3.920 19.820 1.00 87.19 168 ASP A CA 1
ATOM 1376 C C . ASP A 1 168 ? -5.450 4.694 18.771 1.00 87.19 168 ASP A C 1
ATOM 1378 O O . ASP A 1 168 ? -4.245 4.509 18.663 1.00 87.19 168 ASP A O 1
ATOM 1382 N N . TYR A 1 169 ? -6.089 5.577 17.999 1.00 84.75 169 TYR A N 1
ATOM 1383 C CA . TYR A 1 169 ? -5.404 6.456 17.052 1.00 84.75 169 TYR A CA 1
ATOM 1384 C C . TYR A 1 169 ? -4.598 7.513 17.808 1.00 84.75 169 TYR A C 1
ATOM 1386 O O . TYR A 1 169 ? -5.110 8.563 18.200 1.00 84.75 169 TYR A O 1
ATOM 1394 N N . LYS A 1 170 ? -3.336 7.186 18.073 1.00 74.69 170 LYS A N 1
ATOM 1395 C CA . LYS A 1 170 ? -2.425 8.005 18.866 1.00 74.69 170 LYS A CA 1
ATOM 1396 C C . LYS A 1 170 ? -1.157 8.335 18.099 1.00 74.69 170 LYS A C 1
ATOM 1398 O O . LYS A 1 170 ? -0.739 7.629 17.182 1.00 74.69 170 LYS A O 1
ATOM 1403 N N . GLN A 1 171 ? -0.557 9.426 18.546 1.00 67.12 171 GLN A N 1
ATOM 1404 C CA . GLN A 1 171 ? 0.688 9.998 18.068 1.00 67.12 171 GLN A CA 1
ATOM 1405 C C . GLN A 1 171 ? 1.865 9.014 18.118 1.00 67.12 171 GLN A C 1
ATOM 1407 O O . GLN A 1 171 ? 1.969 8.167 19.006 1.00 67.12 171 GLN A O 1
ATOM 1412 N N . HIS A 1 172 ? 2.799 9.192 17.186 1.00 62.12 172 HIS A N 1
ATOM 1413 C CA . HIS A 1 172 ? 4.107 8.553 17.218 1.00 62.12 172 HIS A CA 1
ATOM 1414 C C . HIS A 1 172 ? 4.991 9.187 18.308 1.00 62.12 172 HIS A C 1
ATOM 1416 O O . HIS A 1 172 ? 5.195 10.401 18.300 1.00 62.12 172 HIS A O 1
ATOM 1422 N N . GLU A 1 173 ? 5.560 8.387 19.217 1.00 59.22 173 GLU A N 1
ATOM 1423 C CA . GLU A 1 173 ? 6.355 8.891 20.357 1.00 59.22 173 GLU A CA 1
ATOM 1424 C C . GLU A 1 173 ? 7.524 9.809 19.942 1.00 59.22 173 GLU A C 1
ATOM 1426 O O . GLU A 1 173 ? 7.938 10.665 20.722 1.00 59.22 173 GLU A O 1
ATOM 1431 N N . SER A 1 174 ? 8.039 9.679 18.711 1.00 58.00 174 SER A N 1
ATOM 1432 C CA . SER A 1 174 ? 9.147 10.508 18.212 1.00 58.00 174 SER A CA 1
ATOM 1433 C C . SER A 1 174 ? 8.748 11.891 17.682 1.00 58.00 174 SER A C 1
ATOM 1435 O O . SER A 1 174 ? 9.639 12.679 17.376 1.00 58.00 174 SER A O 1
ATOM 1437 N N . GLU A 1 175 ? 7.456 12.210 17.553 1.00 59.19 175 GLU A N 1
ATOM 1438 C CA . GLU A 1 175 ? 6.996 13.523 17.067 1.00 59.19 175 GLU A CA 1
ATOM 1439 C C . GLU A 1 175 ? 6.044 14.226 18.047 1.00 59.19 175 GLU A C 1
ATOM 1441 O O . GLU A 1 175 ? 4.962 14.652 17.641 1.00 59.19 175 GLU A O 1
ATOM 1446 N N . PRO A 1 176 ? 6.433 14.423 19.326 1.00 63.12 176 PRO A N 1
ATOM 1447 C CA . PRO A 1 176 ? 5.555 14.923 20.391 1.00 63.12 176 PRO A CA 1
ATOM 1448 C C . PRO A 1 176 ? 4.916 16.294 20.096 1.00 63.12 176 PRO A C 1
ATOM 1450 O O . PRO A 1 176 ? 3.895 16.635 20.686 1.00 63.12 176 PRO A O 1
ATOM 1453 N N . GLN A 1 177 ? 5.466 17.073 19.159 1.00 63.91 177 GLN A N 1
ATOM 1454 C CA . GLN A 1 177 ? 4.985 18.419 18.826 1.00 63.91 177 GLN A CA 1
ATOM 1455 C C . GLN A 1 177 ? 3.780 18.469 17.872 1.00 63.91 177 GLN A C 1
ATOM 1457 O O . GLN A 1 177 ? 3.221 19.547 17.670 1.00 63.91 177 GLN A O 1
ATOM 1462 N N . ARG A 1 178 ? 3.363 17.340 17.287 1.00 65.94 178 ARG A N 1
ATOM 1463 C CA . ARG A 1 178 ? 2.176 17.253 16.418 1.00 65.94 178 ARG A CA 1
ATOM 1464 C C . ARG A 1 178 ? 1.270 16.107 16.874 1.00 65.94 178 ARG A C 1
ATOM 1466 O O . ARG A 1 178 ? 1.315 15.029 16.284 1.00 65.94 178 ARG A O 1
ATOM 1473 N N . PRO A 1 179 ? 0.506 16.296 17.963 1.00 71.62 179 PRO A N 1
ATOM 1474 C CA . PRO A 1 179 ? -0.414 15.270 18.433 1.00 71.62 179 PRO A CA 1
ATOM 1475 C C . PRO A 1 179 ? -1.474 15.005 17.367 1.00 71.62 179 PRO A C 1
ATOM 1477 O O . PRO A 1 179 ? -2.111 15.944 16.895 1.00 71.62 179 PRO A O 1
ATOM 1480 N N . THR A 1 180 ? -1.643 13.7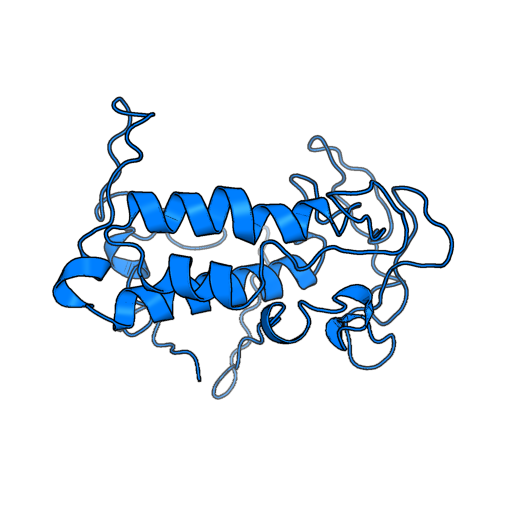36 16.997 1.00 83.69 180 THR A N 1
ATOM 1481 C CA . THR A 1 180 ? -2.713 13.297 16.100 1.00 83.69 180 THR A CA 1
ATOM 1482 C C . THR A 1 180 ? -3.955 12.908 16.893 1.00 83.69 180 THR A C 1
ATOM 1484 O O . THR A 1 180 ? -3.873 12.458 18.040 1.00 83.69 180 THR A O 1
ATOM 1487 N N . SER A 1 181 ? -5.117 13.098 16.282 1.00 88.19 181 SER A N 1
ATOM 1488 C CA . SER A 1 181 ? -6.427 12.923 16.896 1.00 88.19 181 SER A CA 1
ATOM 1489 C C . SER A 1 181 ? -7.442 12.379 15.894 1.00 88.19 181 SER A C 1
ATOM 1491 O O . SER A 1 181 ? -7.355 12.630 14.694 1.00 88.19 181 SER A O 1
ATOM 1493 N N . LEU A 1 182 ? -8.477 11.701 16.398 1.00 91.62 182 LEU A N 1
ATOM 1494 C CA . LEU A 1 182 ? -9.648 11.331 15.593 1.00 91.62 182 LEU A CA 1
ATOM 1495 C C . LEU A 1 182 ? -10.384 12.558 15.024 1.00 91.62 182 LEU A C 1
ATOM 1497 O O . LEU A 1 182 ? -11.139 12.435 14.061 1.00 91.62 182 LEU A O 1
ATOM 1501 N N . GLU A 1 183 ? -10.152 13.737 15.599 1.00 92.31 183 GLU A N 1
ATOM 1502 C CA . GLU A 1 183 ? -10.729 15.006 15.156 1.00 92.31 183 GLU A CA 1
ATOM 1503 C C . GLU A 1 183 ? -9.947 15.684 14.024 1.00 92.31 183 GLU A C 1
ATOM 1505 O O . GLU A 1 183 ? -10.422 16.684 13.477 1.00 92.31 183 GLU A O 1
ATOM 1510 N N . ASP A 1 184 ? -8.771 15.163 13.663 1.00 92.19 184 ASP A N 1
ATOM 1511 C CA . ASP A 1 184 ? -7.979 15.708 12.565 1.00 92.19 184 ASP A CA 1
ATOM 1512 C C . ASP A 1 184 ? -8.716 15.528 11.238 1.00 92.19 184 ASP A C 1
ATOM 1514 O O . ASP A 1 184 ? -9.317 14.484 10.972 1.00 92.19 184 ASP A O 1
ATOM 1518 N N . VAL A 1 185 ? -8.673 16.558 10.392 1.00 93.62 185 VAL A N 1
ATOM 1519 C CA . VAL A 1 185 ? -9.333 16.549 9.083 1.00 93.62 185 VAL A CA 1
ATOM 1520 C C . VAL A 1 185 ? -8.341 16.105 8.017 1.00 93.62 185 VAL A C 1
ATOM 1522 O O . VAL A 1 185 ? -7.355 16.794 7.746 1.00 93.62 185 VAL A O 1
ATOM 1525 N N . LEU A 1 186 ? -8.642 14.984 7.368 1.00 92.88 186 LEU A N 1
ATOM 1526 C CA . LEU A 1 186 ? -7.945 14.522 6.178 1.00 92.88 186 LEU A CA 1
ATOM 1527 C C . LEU A 1 186 ? -8.307 15.415 4.992 1.00 92.88 186 LEU A C 1
ATOM 1529 O O . LEU A 1 186 ? -9.483 15.639 4.691 1.00 92.88 186 LEU A O 1
ATOM 1533 N N . GLN A 1 187 ? -7.282 15.930 4.318 1.00 93.44 187 GLN A N 1
ATOM 1534 C CA . GLN A 1 187 ? -7.429 16.790 3.149 1.00 93.44 187 GLN A CA 1
ATOM 1535 C C . GLN A 1 187 ? -7.155 15.991 1.877 1.00 93.44 187 GLN A C 1
ATOM 1537 O O . GLN A 1 187 ? -6.096 15.389 1.732 1.00 93.44 187 GLN A O 1
ATOM 1542 N N . TYR A 1 188 ? -8.089 16.039 0.928 1.00 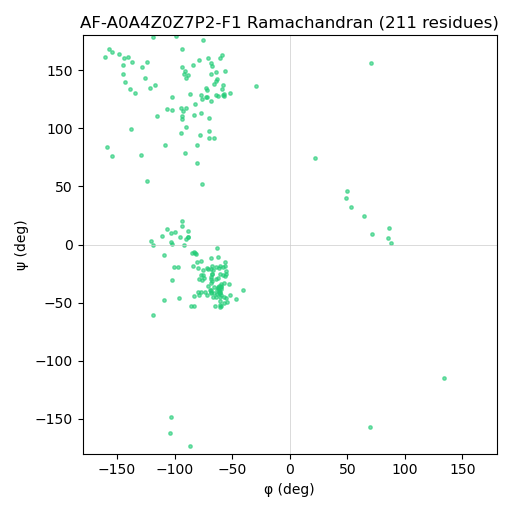90.19 188 TYR A N 1
ATOM 1543 C CA . TYR A 1 188 ? -7.977 15.332 -0.353 1.00 90.19 188 TYR A CA 1
ATOM 1544 C C . TYR A 1 188 ? -7.676 16.265 -1.533 1.00 90.19 188 TYR A C 1
ATOM 1546 O O . TYR A 1 188 ? -7.840 15.872 -2.685 1.00 90.19 188 TYR A O 1
ATOM 1554 N N . ASN A 1 189 ? -7.284 17.518 -1.269 1.00 90.50 189 ASN A N 1
ATOM 1555 C CA . ASN A 1 189 ? -6.864 18.498 -2.281 1.00 90.50 189 ASN A CA 1
ATOM 1556 C C . ASN A 1 189 ? -7.823 18.628 -3.486 1.00 90.50 189 ASN A C 1
ATOM 1558 O O . ASN A 1 189 ? -7.397 18.764 -4.630 1.00 90.50 189 ASN A O 1
ATOM 1562 N N . GLY A 1 190 ? -9.134 18.586 -3.226 1.00 90.25 190 GLY A N 1
ATOM 1563 C CA . GLY A 1 190 ? -10.179 18.722 -4.248 1.00 90.25 190 GLY A CA 1
ATOM 1564 C C . GLY A 1 190 ? -10.608 17.420 -4.933 1.00 90.25 190 GLY A C 1
ATOM 1565 O O . GLY A 1 190 ? -11.478 17.471 -5.800 1.00 90.25 190 GLY A O 1
ATOM 1566 N N . LEU A 1 191 ? -10.049 16.265 -4.551 1.00 86.75 191 LEU A N 1
ATOM 1567 C CA . LEU A 1 191 ? -10.503 14.948 -5.026 1.00 86.75 191 LEU A CA 1
ATOM 1568 C C . LEU A 1 191 ? -11.761 14.455 -4.299 1.00 86.75 191 LEU A C 1
ATOM 1570 O O . LEU A 1 191 ? -12.561 13.726 -4.880 1.00 86.75 191 LEU A O 1
ATOM 1574 N N . ALA A 1 192 ? -11.935 14.861 -3.042 1.00 89.25 192 ALA A N 1
ATOM 1575 C CA . ALA A 1 192 ? -13.093 14.558 -2.213 1.00 89.25 192 ALA A CA 1
ATOM 1576 C C . ALA A 1 192 ? -13.282 15.643 -1.142 1.00 89.25 192 ALA A C 1
ATOM 1578 O O . ALA A 1 192 ? -12.381 16.454 -0.891 1.00 89.25 192 ALA A O 1
ATOM 1579 N N . GLU A 1 193 ? -14.453 15.652 -0.508 1.00 91.31 193 GLU A N 1
ATOM 1580 C CA . GLU A 1 193 ? -14.683 16.441 0.703 1.00 91.31 193 GLU A CA 1
ATOM 1581 C C . GLU A 1 193 ? -13.779 15.944 1.836 1.00 91.31 193 GLU A C 1
ATOM 1583 O O . GLU A 1 193 ? -13.530 14.745 1.962 1.00 91.31 193 GLU A O 1
ATOM 1588 N N . GLY A 1 194 ? -13.270 16.868 2.654 1.00 93.12 194 GLY A N 1
ATOM 1589 C CA . GLY A 1 194 ? -12.453 16.506 3.809 1.00 93.12 194 GLY A CA 1
ATOM 1590 C C . GLY A 1 194 ? -13.261 15.709 4.832 1.00 93.12 194 GLY A C 1
ATOM 1591 O O . GLY A 1 194 ? -14.422 16.023 5.091 1.00 93.12 194 GLY A O 1
ATOM 1592 N N . ALA A 1 195 ? -12.632 14.703 5.433 1.00 93.81 195 ALA A N 1
ATOM 1593 C CA . ALA A 1 195 ? -13.251 13.835 6.429 1.00 93.81 195 ALA A CA 1
ATOM 1594 C C . ALA A 1 195 ? -12.413 13.825 7.704 1.00 93.81 195 ALA A C 1
ATOM 1596 O O . ALA A 1 195 ? -11.183 13.856 7.640 1.00 93.81 195 ALA A O 1
ATOM 1597 N N . ARG A 1 196 ? -13.057 13.774 8.872 1.00 94.81 196 ARG A N 1
ATOM 1598 C CA . ARG A 1 196 ? -12.330 13.543 10.125 1.00 94.81 196 ARG A CA 1
ATOM 1599 C C . ARG A 1 196 ? -11.786 12.121 10.142 1.00 94.81 196 ARG A C 1
ATOM 1601 O O . ARG A 1 196 ? -12.467 11.209 9.673 1.00 94.81 196 ARG A O 1
ATOM 1608 N N . VAL A 1 197 ? -10.624 11.908 10.753 1.00 94.44 197 VAL A N 1
ATOM 1609 C CA . VAL A 1 197 ? -10.061 10.559 10.941 1.00 94.44 197 VAL A CA 1
ATOM 1610 C C . VAL A 1 197 ? -11.090 9.624 11.589 1.00 94.44 197 VAL A C 1
ATOM 1612 O O . VAL A 1 197 ? -11.304 8.517 11.103 1.00 94.44 197 VAL A O 1
ATOM 1615 N N . GLY A 1 198 ? -11.817 10.085 12.611 1.00 94.00 198 GLY A N 1
ATOM 1616 C CA . GL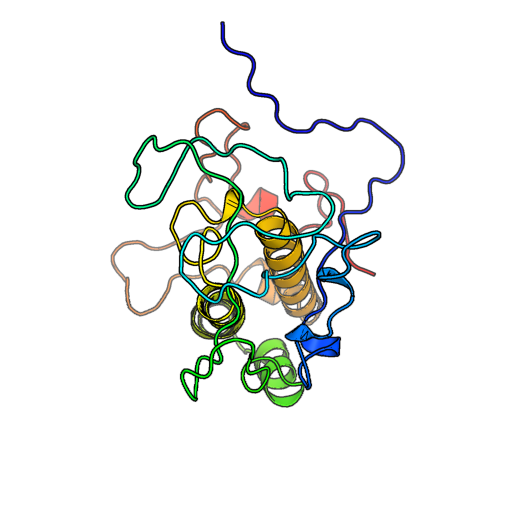Y A 1 198 ? -12.864 9.302 13.276 1.00 94.00 198 GLY A CA 1
ATOM 1617 C C . GLY A 1 198 ? -14.030 8.879 12.371 1.00 94.00 198 GLY A C 1
ATOM 1618 O O . GLY A 1 198 ? -14.718 7.913 12.683 1.00 94.00 198 GLY A O 1
ATOM 1619 N N . GLN A 1 199 ? -14.246 9.552 11.236 1.00 93.69 199 GLN A N 1
ATOM 1620 C CA . GLN A 1 199 ? -15.264 9.166 10.251 1.00 93.69 199 GLN A CA 1
ATOM 1621 C C . GLN A 1 199 ? -14.776 8.087 9.279 1.00 93.69 199 GLN A C 1
ATOM 1623 O O . GLN A 1 199 ? -15.600 7.431 8.648 1.00 93.69 199 GLN A O 1
ATOM 1628 N N . VAL A 1 200 ? -13.462 7.895 9.151 1.00 94.25 200 VAL A N 1
ATOM 1629 C CA . VAL A 1 200 ? -12.870 6.956 8.184 1.00 94.25 200 VAL A CA 1
ATOM 1630 C C . VAL A 1 200 ? -12.048 5.842 8.832 1.00 94.25 200 VAL A C 1
ATOM 1632 O O . VAL A 1 200 ? -11.523 4.990 8.129 1.00 94.25 200 VAL A O 1
ATOM 1635 N N . ILE A 1 201 ? -11.940 5.826 10.163 1.00 94.75 201 ILE A N 1
ATOM 1636 C CA . ILE A 1 201 ? -11.184 4.803 10.895 1.00 94.75 201 ILE A CA 1
ATOM 1637 C C . ILE A 1 201 ? -11.901 3.447 10.978 1.00 94.75 201 ILE A C 1
ATOM 1639 O O . ILE A 1 201 ? -11.250 2.436 11.216 1.00 94.75 201 ILE A O 1
ATOM 1643 N N . ASP A 1 202 ? -13.227 3.419 10.811 1.00 95.69 202 ASP A N 1
ATOM 1644 C CA . ASP A 1 202 ? -14.043 2.201 10.847 1.00 95.69 202 ASP A CA 1
ATOM 1645 C C . ASP A 1 202 ? -14.678 1.955 9.480 1.00 95.69 202 ASP A C 1
ATOM 1647 O O . ASP A 1 202 ? -15.571 2.690 9.054 1.00 95.69 202 ASP A O 1
ATOM 1651 N N . THR A 1 203 ? -14.227 0.907 8.793 1.00 94.75 203 THR A N 1
ATOM 1652 C CA . THR A 1 203 ? -14.674 0.594 7.428 1.00 94.75 203 THR A CA 1
ATOM 1653 C C . THR A 1 203 ? -16.146 0.181 7.374 1.00 94.75 203 THR A C 1
ATOM 1655 O O . THR A 1 203 ? -16.785 0.311 6.334 1.00 94.75 203 THR A O 1
ATOM 1658 N N . GLU A 1 204 ? -16.709 -0.287 8.491 1.00 94.19 204 GLU A N 1
ATOM 1659 C CA . GLU A 1 204 ? -18.075 -0.819 8.584 1.00 94.19 204 GLU A CA 1
ATOM 1660 C C . GLU A 1 204 ? -19.108 0.226 9.038 1.00 94.19 204 GLU A C 1
ATOM 1662 O O . GLU A 1 204 ? -20.279 -0.098 9.248 1.00 94.19 204 GLU A O 1
ATOM 1667 N N . ASN A 1 205 ? -18.705 1.492 9.166 1.00 92.06 205 ASN A N 1
ATOM 1668 C CA . ASN A 1 205 ? -19.627 2.5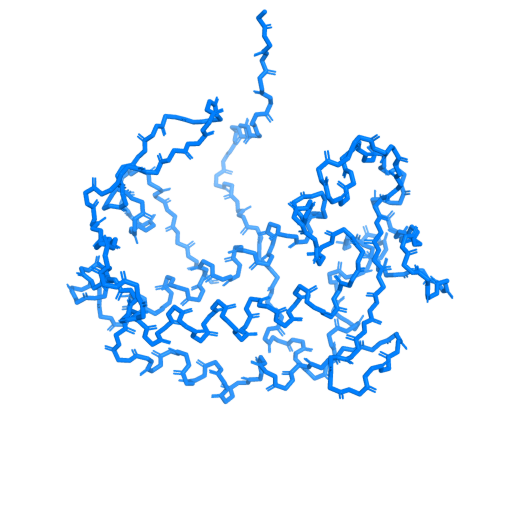78 9.476 1.00 92.06 205 ASN A CA 1
ATOM 1669 C C . ASN A 1 205 ? -20.489 2.977 8.258 1.00 92.06 205 ASN A C 1
ATOM 1671 O O . ASN A 1 205 ? -20.311 2.492 7.140 1.00 92.06 205 ASN A O 1
ATOM 1675 N N . SER A 1 206 ? -21.432 3.902 8.459 1.00 90.88 206 SER A N 1
ATOM 1676 C CA . SER A 1 206 ? -22.351 4.347 7.401 1.00 90.88 206 SER A CA 1
ATOM 1677 C C . SER A 1 206 ? -21.689 5.124 6.257 1.00 90.88 206 SER A C 1
ATOM 1679 O O . SER A 1 206 ? -22.301 5.252 5.199 1.00 90.88 206 SER A O 1
ATOM 1681 N N . MET A 1 207 ? -20.480 5.657 6.457 1.00 90.81 207 MET A N 1
ATOM 1682 C CA . MET A 1 207 ? -19.743 6.420 5.448 1.00 90.81 207 MET A CA 1
ATOM 1683 C C . MET A 1 207 ? -18.978 5.504 4.490 1.00 90.81 207 MET A C 1
ATOM 1685 O O . MET A 1 207 ? -19.003 5.735 3.283 1.00 90.81 207 MET A O 1
ATOM 1689 N N . LEU A 1 208 ? -18.301 4.483 5.019 1.00 92.25 208 LEU A N 1
ATOM 1690 C CA . LEU A 1 208 ? -17.434 3.593 4.245 1.00 92.25 208 LEU A CA 1
ATOM 1691 C C . LEU A 1 208 ? -18.144 2.301 3.817 1.00 92.25 208 LEU A C 1
ATOM 1693 O O . LEU A 1 208 ? -18.079 1.930 2.646 1.00 92.25 208 LEU A O 1
ATOM 1697 N N . CYS A 1 209 ? -18.867 1.659 4.737 1.00 93.06 209 CYS A N 1
ATOM 1698 C CA . CYS A 1 209 ? -19.726 0.498 4.498 1.00 93.06 209 CYS A CA 1
ATOM 1699 C C . CYS A 1 209 ? -19.063 -0.662 3.713 1.00 93.06 209 CYS A C 1
ATOM 1701 O O . CYS A 1 209 ? -19.654 -1.220 2.785 1.00 93.06 209 CYS A O 1
ATOM 1703 N N . TYR A 1 210 ? -17.836 -1.052 4.074 1.00 93.06 210 TYR A N 1
ATOM 1704 C CA . TYR A 1 210 ? -17.152 -2.213 3.493 1.00 93.06 210 TYR A CA 1
ATOM 1705 C C . TYR A 1 210 ? -16.433 -3.073 4.539 1.00 93.06 210 TYR A C 1
ATOM 1707 O O . TYR A 1 210 ? -16.084 -2.630 5.633 1.00 93.06 210 TYR A O 1
ATOM 1715 N N . ARG A 1 211 ? -16.210 -4.338 4.171 1.00 93.62 211 ARG A N 1
ATOM 1716 C CA . ARG A 1 211 ? -15.458 -5.330 4.947 1.00 93.62 211 ARG A CA 1
ATOM 1717 C C . ARG A 1 211 ? -14.604 -6.183 4.019 1.00 93.62 211 ARG A C 1
ATOM 1719 O O . ARG A 1 211 ? -14.914 -6.298 2.831 1.00 93.62 211 ARG A O 1
ATOM 1726 N N . TYR A 1 212 ? -13.612 -6.847 4.591 1.00 92.25 212 TYR A N 1
ATOM 1727 C CA . TYR A 1 212 ? -12.815 -7.854 3.902 1.00 92.25 212 TYR A CA 1
ATOM 1728 C C . TYR A 1 212 ? -13.388 -9.256 4.128 1.00 92.25 212 TYR A C 1
ATOM 1730 O O . TYR A 1 212 ? -14.058 -9.511 5.133 1.00 92.25 212 TYR A O 1
ATOM 1738 N N . THR A 1 213 ? -13.153 -10.151 3.171 1.00 82.81 213 THR A N 1
ATOM 1739 C CA . THR A 1 213 ? -13.548 -11.568 3.216 1.00 82.81 213 THR A CA 1
ATOM 1740 C C . THR A 1 213 ? -12.346 -12.465 3.020 1.00 82.81 213 THR A C 1
ATOM 1742 O O . THR A 1 213 ? -11.407 -12.006 2.333 1.00 82.81 213 THR A O 1
#

Radius of gyration: 18.48 Å; Cα contacts (8 Å, |Δi|>4): 335; chains: 1; bounding box: 45×42×46 Å

Foldseek 3Di:
DDDDDDPPPPDDPDDDAAQPVQVCQVFSLPGPLQDQEPHQHAADPPQDAQGAGHHPQRPDWDQADFPRDGDTGGQHWWFADPPPRDTPGHHSPLSYPVNLVVLLPPPAPLSNCCSLPVGVLQRVLVGTGHCCVGPNNVVRVNSSNHVVVSVQSLQSSCVVPVVCHLQRPFDHPVCVPDTDDQQDWDDPPPPDDIDRNNVVSHCCDPVNNDHDD

Nearest PDB structures (foldseek):
  4j3q-assembly1_B  TM=8.021E-01  e=8.683E-09  Aspergillus oryzae
  6j2u-assembly1_B  TM=7.132E-01  e=5.198E-06  Streptomyces avermitilis
  5z0m-assembly1_A  TM=7.509E-01  e=1.404E-05  Streptomyces castaneoglobisporus
  3awt-assembly1_A  TM=7.299E-01  e=1.589E-05  Streptomyces castaneoglobisporus
  8bbq-assembly1_B  TM=7.914E-01  e=5.441E-03  Verrucomicrobium spinosum

Secondary structure (DSSP, 8-state):
-----------SS-------TTTSTT-GGG-GGG-TTTS-----S--STTPBP-GGGTT-EEEEETTTEEEEEE-BEEEB-TTT--BT----TTTSHHHHHHHHT-SSHHHHHHHIIIIIIHHHHHHEEESTTSTTGGGSTHHHHHHHHHHHHHHHHHHHSHHHHTT-----TT-TTS---TTPEEP-TTSS--EEHHHHS-TTSTTT-----

Organism: NCBI:txid37992

Sequence (213 aa):
MNRSYAITVASKASYRPYWDWTSDWRNLTESSIWDDENGFGGETTHYTYGSCVSGPFSNVELRYGGNGTVSPHCLSRVFVNYESGEVGSMSGELIRPEIMGRLARSKDYARFRWLIESVIHNIIHTEVIGDLDTEVAPNDPIFWLHHVQLDRLWWLWQREDPQKRLNDYKQHESEPQRPTSLEDVLQYNGLAEGARVGQVIDTENSMLCYRYT

InterPro domains:
  IPR002227 Tyrosinase copper-binding domain [PF00264] (15-159)
  IPR002227 Tyrosinase copper-binding domain [PR00092] (16-21)
  IPR002227 Tyrosinase copper-binding domain [PR00092] (120-131)
  IPR002227 Tyrosinase copper-binding domain [PR00092] (139-157)
  IPR002227 Tyrosinase copper-binding domain [PS00498] (140-151)
  IPR008922 Di-copper centre-containing domain superfamily [G3DSA:1.10.1280.10] (8-213)
  IPR008922 Di-copper centre-containing domain superfamily [SSF48056] (15-212)
  IPR050316 Tyrosinase and Hemocyanin [PTHR11474] (17-213)

pLDDT: mean 88.12, std 15.89, range [27.3, 98.44]